Protein AF-A0A8J2I6P5-F1 (afdb_monomer)

Mean predicted aligned error: 14.58 Å

Structure (mmCIF, N/CA/C/O backbone):
data_AF-A0A8J2I6P5-F1
#
_entry.id   AF-A0A8J2I6P5-F1
#
loop_
_atom_site.group_PDB
_atom_site.id
_atom_site.type_symbol
_atom_site.label_at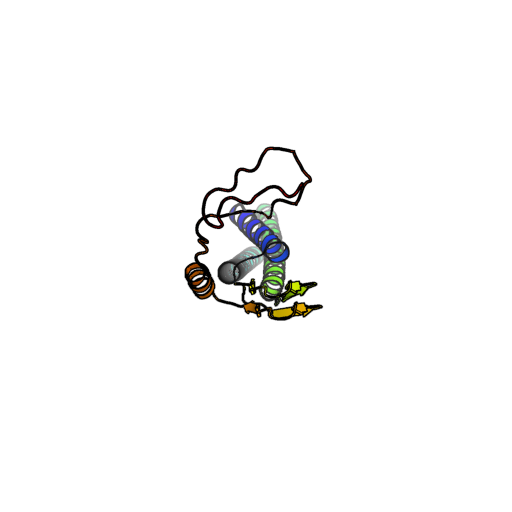om_id
_atom_site.label_alt_id
_atom_site.label_comp_id
_atom_site.label_asym_id
_atom_site.label_entity_id
_atom_site.label_seq_id
_atom_site.pdbx_PDB_ins_code
_atom_site.Cartn_x
_atom_site.Cartn_y
_atom_site.Cartn_z
_atom_site.occupancy
_atom_site.B_iso_or_equiv
_atom_site.auth_seq_id
_atom_site.auth_comp_id
_atom_site.auth_asym_id
_atom_site.auth_atom_id
_atom_site.pdbx_PDB_model_num
ATOM 1 N N . MET A 1 1 ? -9.966 12.530 24.639 1.00 44.19 1 MET A N 1
ATOM 2 C CA . MET A 1 1 ? -10.545 13.025 23.366 1.00 44.19 1 MET A CA 1
ATOM 3 C C . MET A 1 1 ? -9.483 13.433 22.325 1.00 44.19 1 MET A C 1
ATOM 5 O O . MET A 1 1 ? -9.587 12.987 21.194 1.00 44.19 1 MET A O 1
ATOM 9 N N . ILE A 1 2 ? -8.426 14.186 22.676 1.00 41.22 2 ILE A N 1
ATOM 10 C CA . ILE A 1 2 ? -7.420 14.727 21.718 1.00 41.22 2 ILE A CA 1
ATOM 11 C C . ILE A 1 2 ? -6.497 13.669 21.064 1.00 41.22 2 ILE A C 1
ATOM 13 O O . ILE A 1 2 ? -6.079 13.849 19.923 1.00 41.22 2 ILE A O 1
ATOM 17 N N . ALA A 1 3 ? -6.198 12.552 21.736 1.00 47.03 3 ALA A N 1
ATOM 18 C CA . ALA A 1 3 ? -5.318 11.511 21.184 1.00 47.03 3 ALA A CA 1
ATOM 19 C C . ALA A 1 3 ? -5.958 10.706 20.030 1.00 47.03 3 ALA A C 1
ATOM 21 O O . ALA A 1 3 ? -5.259 10.284 19.115 1.00 47.03 3 ALA A O 1
ATOM 22 N N . ARG A 1 4 ? -7.291 10.552 20.026 1.00 49.97 4 ARG A N 1
ATOM 23 C CA . ARG A 1 4 ? -8.016 9.720 19.045 1.00 49.97 4 ARG A CA 1
ATOM 24 C C . ARG A 1 4 ? -8.144 10.381 17.678 1.00 49.97 4 ARG A C 1
ATOM 26 O O . ARG A 1 4 ? -7.899 9.740 16.669 1.00 49.97 4 ARG A O 1
ATOM 33 N N . TYR A 1 5 ? -8.422 11.685 17.652 1.00 54.97 5 TYR A N 1
ATOM 34 C CA . TYR A 1 5 ? -8.518 12.451 16.406 1.00 54.97 5 TYR A CA 1
ATOM 35 C C . TYR A 1 5 ? -7.192 12.445 15.627 1.00 54.97 5 TYR A C 1
ATOM 37 O O . TYR A 1 5 ? -7.187 12.297 14.409 1.00 54.97 5 TYR A O 1
ATOM 45 N N . LYS A 1 6 ? -6.053 12.514 16.332 1.00 55.38 6 LYS A N 1
ATOM 46 C CA . LYS A 1 6 ? -4.722 12.444 15.710 1.00 55.38 6 LYS A CA 1
ATOM 47 C C . LYS A 1 6 ? -4.440 11.083 15.065 1.00 55.38 6 LYS A C 1
ATOM 49 O O . LYS A 1 6 ? -3.910 11.057 13.959 1.00 55.38 6 LYS A O 1
ATOM 54 N N . ALA A 1 7 ? -4.818 9.982 15.718 1.00 62.75 7 ALA A N 1
ATOM 55 C CA . ALA A 1 7 ? -4.626 8.634 15.180 1.00 62.75 7 ALA A CA 1
ATOM 56 C C . ALA A 1 7 ? -5.509 8.381 13.946 1.00 62.75 7 ALA A C 1
ATOM 58 O O . ALA A 1 7 ? -5.007 7.944 12.913 1.00 62.75 7 ALA A O 1
ATOM 59 N N . THR A 1 8 ? -6.796 8.743 14.002 1.00 66.38 8 THR A N 1
ATOM 60 C CA . THR A 1 8 ? -7.719 8.589 12.864 1.00 66.38 8 THR A CA 1
ATOM 61 C C . THR A 1 8 ? -7.295 9.431 11.658 1.00 66.38 8 THR A C 1
ATOM 63 O O . THR A 1 8 ? -7.318 8.934 10.534 1.00 66.38 8 THR A O 1
ATOM 66 N N . ILE A 1 9 ? -6.852 10.678 11.871 1.00 66.75 9 ILE A N 1
ATOM 67 C CA . ILE A 1 9 ? -6.317 11.519 10.788 1.00 66.75 9 ILE A CA 1
ATOM 68 C C . ILE A 1 9 ? -5.043 10.909 10.199 1.00 66.75 9 ILE A C 1
ATOM 70 O O . ILE A 1 9 ? -4.902 10.866 8.980 1.00 66.75 9 ILE A O 1
ATOM 74 N N . GLY A 1 10 ? -4.125 10.428 11.043 1.00 65.62 10 GLY A N 1
ATOM 75 C CA . GLY A 1 10 ? -2.881 9.807 10.588 1.00 65.62 10 GLY A CA 1
ATOM 76 C C . GLY A 1 10 ? -3.130 8.582 9.707 1.00 65.62 10 GLY A C 1
ATOM 77 O O . GLY A 1 10 ? -2.493 8.436 8.665 1.00 65.62 10 GLY A O 1
ATOM 78 N N . ILE A 1 11 ? -4.110 7.752 10.075 1.00 68.44 11 ILE A N 1
ATOM 79 C CA . ILE A 1 11 ? -4.508 6.586 9.279 1.00 68.44 11 ILE A CA 1
ATOM 80 C C . ILE A 1 11 ? -5.151 7.018 7.961 1.00 68.44 11 ILE A C 1
ATOM 82 O O . ILE A 1 11 ? -4.770 6.500 6.918 1.00 68.44 11 ILE A O 1
ATOM 86 N N . ALA A 1 12 ? -6.066 7.991 7.978 1.00 70.81 12 ALA A N 1
ATOM 87 C CA . ALA A 1 12 ? -6.716 8.474 6.759 1.00 70.81 12 ALA A CA 1
ATOM 88 C C . ALA A 1 12 ? -5.710 9.082 5.765 1.00 70.81 12 ALA A C 1
ATOM 90 O O . ALA A 1 12 ? -5.767 8.797 4.571 1.00 70.81 12 ALA A O 1
ATOM 91 N N . ILE A 1 13 ? -4.754 9.881 6.252 1.00 70.12 13 ILE A N 1
ATOM 92 C CA . ILE A 1 13 ? -3.694 10.459 5.414 1.00 70.12 13 ILE A CA 1
ATOM 93 C C . ILE A 1 13 ? -2.771 9.358 4.880 1.00 70.12 13 ILE A C 1
ATOM 95 O O . ILE A 1 13 ? -2.432 9.363 3.696 1.00 70.12 13 ILE A O 1
ATOM 99 N N . GLY A 1 14 ? -2.373 8.406 5.728 1.00 67.88 14 GLY A N 1
ATOM 100 C CA . GLY A 1 14 ? -1.523 7.293 5.311 1.00 67.88 14 GLY A CA 1
ATOM 101 C C . GLY A 1 14 ? -2.194 6.382 4.280 1.00 67.88 14 GLY A C 1
ATOM 102 O O . GLY A 1 14 ? -1.550 6.007 3.305 1.00 67.88 14 GLY A O 1
ATOM 103 N N . ASP A 1 15 ? -3.493 6.113 4.426 1.00 67.00 15 ASP A N 1
ATOM 104 C CA . ASP A 1 15 ? -4.286 5.350 3.456 1.00 67.00 15 ASP A CA 1
ATOM 105 C C . ASP A 1 15 ? -4.369 6.059 2.097 1.00 67.00 15 ASP A C 1
ATOM 107 O O . ASP A 1 15 ? -4.131 5.449 1.053 1.00 67.00 15 ASP A O 1
ATOM 111 N N . ILE A 1 16 ? -4.625 7.373 2.098 1.00 68.44 16 ILE A N 1
ATOM 112 C CA . ILE A 1 16 ? -4.630 8.180 0.871 1.00 68.44 16 ILE A CA 1
ATOM 113 C C . ILE A 1 16 ? -3.263 8.105 0.189 1.00 68.44 16 ILE A C 1
ATOM 115 O O . ILE A 1 16 ? -3.200 7.797 -0.999 1.00 68.44 16 ILE A O 1
ATOM 119 N N . ASN A 1 17 ? -2.175 8.312 0.934 1.00 65.38 17 ASN A N 1
ATOM 120 C CA . ASN A 1 17 ? -0.822 8.264 0.379 1.00 65.38 17 ASN A CA 1
ATOM 121 C C . ASN A 1 17 ? -0.479 6.877 -0.181 1.00 65.38 17 ASN A C 1
ATOM 123 O O . ASN A 1 17 ? 0.135 6.779 -1.243 1.00 65.38 17 ASN A O 1
ATOM 127 N N . LEU A 1 18 ? -0.917 5.796 0.471 1.00 69.06 18 LEU A N 1
ATOM 128 C CA . LEU A 1 18 ? -0.759 4.443 -0.062 1.00 69.06 18 LEU A CA 1
ATOM 129 C C . LEU A 1 18 ? -1.551 4.204 -1.352 1.00 69.06 18 LEU A C 1
ATOM 131 O O . LEU A 1 18 ? -1.181 3.340 -2.144 1.00 69.06 18 LEU A O 1
ATOM 135 N N . ARG A 1 19 ? -2.644 4.925 -1.572 1.00 64.69 19 ARG A N 1
ATOM 136 C CA . ARG A 1 19 ? -3.474 4.754 -2.767 1.00 64.69 19 ARG A CA 1
ATOM 137 C C . ARG A 1 19 ? -3.023 5.620 -3.936 1.00 64.69 19 ARG A C 1
ATOM 139 O O . ARG A 1 19 ? -3.229 5.217 -5.077 1.00 64.69 19 ARG A O 1
ATOM 146 N N . THR A 1 20 ? -2.462 6.797 -3.670 1.00 62.22 20 THR A N 1
ATOM 147 C CA . THR A 1 20 ? -2.233 7.822 -4.701 1.00 62.22 20 THR A CA 1
ATOM 148 C C . THR A 1 20 ? -0.766 8.085 -5.016 1.00 62.22 20 THR A C 1
ATOM 150 O O . THR A 1 20 ? -0.484 8.629 -6.081 1.00 62.22 20 THR A O 1
ATOM 153 N N . ALA A 1 21 ? 0.170 7.698 -4.144 1.00 63.22 21 ALA A N 1
ATOM 154 C CA . ALA A 1 21 ? 1.592 7.963 -4.333 1.00 63.22 21 ALA A CA 1
ATOM 155 C C . ALA A 1 21 ? 2.404 6.686 -4.595 1.00 63.22 21 ALA A C 1
ATOM 157 O O . ALA A 1 21 ? 2.097 5.592 -4.108 1.00 63.22 21 ALA A O 1
ATOM 158 N N . ALA A 1 22 ? 3.511 6.845 -5.323 1.00 63.62 22 ALA A N 1
ATOM 159 C CA . ALA A 1 22 ? 4.596 5.875 -5.293 1.00 63.62 22 ALA A CA 1
ATOM 160 C C . ALA A 1 22 ? 5.221 5.920 -3.887 1.00 63.62 22 ALA A C 1
ATOM 162 O O . ALA A 1 22 ? 5.781 6.936 -3.482 1.00 63.62 22 ALA A O 1
ATOM 163 N N . VAL A 1 23 ? 5.068 4.839 -3.122 1.00 71.25 23 VAL A N 1
ATOM 164 C CA . VAL A 1 23 ? 5.517 4.743 -1.723 1.00 71.25 23 VAL A CA 1
ATOM 165 C C . VAL A 1 23 ? 6.529 3.611 -1.636 1.00 71.25 23 VAL A C 1
ATOM 167 O O . VAL A 1 23 ? 6.292 2.547 -2.205 1.00 71.25 23 VAL A O 1
ATOM 170 N N . SER A 1 24 ? 7.642 3.835 -0.935 1.00 70.25 24 SER A N 1
ATOM 171 C CA . SER A 1 24 ? 8.672 2.815 -0.739 1.00 70.25 24 SER A CA 1
ATOM 172 C C . SER A 1 24 ? 8.139 1.614 0.042 1.00 70.25 24 SER A C 1
ATOM 174 O O . SER A 1 24 ? 7.268 1.744 0.905 1.00 70.25 24 SER A O 1
ATOM 176 N N . ALA A 1 25 ? 8.720 0.437 -0.193 1.00 72.56 25 ALA A N 1
ATOM 177 C CA . ALA A 1 25 ? 8.390 -0.755 0.586 1.00 72.56 25 ALA A CA 1
ATOM 178 C C . ALA A 1 25 ? 8.616 -0.538 2.097 1.00 72.56 25 ALA A C 1
ATOM 180 O O . ALA A 1 25 ? 7.823 -1.007 2.911 1.00 72.56 25 ALA A O 1
ATOM 181 N N . SER A 1 26 ? 9.652 0.219 2.482 1.00 73.81 26 SER A N 1
ATOM 182 C CA . SER A 1 26 ? 9.920 0.572 3.882 1.00 73.81 26 SER A CA 1
ATOM 183 C C . SER A 1 26 ? 8.803 1.417 4.498 1.00 73.81 26 SER A C 1
ATOM 185 O O . SER A 1 26 ? 8.336 1.095 5.587 1.00 73.81 26 SER A O 1
ATOM 187 N N . ALA A 1 27 ? 8.309 2.430 3.784 1.00 76.88 27 ALA A N 1
ATOM 188 C CA . ALA A 1 27 ? 7.219 3.274 4.260 1.00 76.88 27 ALA A CA 1
ATOM 189 C C . ALA A 1 27 ? 5.897 2.494 4.386 1.00 76.88 27 ALA A C 1
ATOM 191 O O . ALA A 1 27 ? 5.150 2.702 5.342 1.00 76.88 27 ALA A O 1
ATOM 192 N N . VAL A 1 28 ? 5.630 1.532 3.490 1.00 78.50 28 VAL A N 1
ATOM 193 C CA . VAL A 1 28 ? 4.488 0.606 3.633 1.00 78.50 28 VAL A CA 1
ATOM 194 C C . VAL A 1 28 ? 4.624 -0.238 4.907 1.00 78.50 28 VAL A C 1
ATOM 196 O O . VAL A 1 28 ? 3.653 -0.406 5.643 1.00 78.50 28 VAL A O 1
ATOM 199 N N . GLN A 1 29 ? 5.819 -0.758 5.202 1.00 81.31 29 GLN A N 1
ATOM 200 C CA . GLN A 1 29 ? 6.062 -1.558 6.410 1.00 81.31 29 GLN A CA 1
ATOM 201 C C . GLN A 1 29 ? 5.936 -0.733 7.697 1.00 81.31 29 GLN A C 1
ATOM 203 O O . GLN A 1 29 ? 5.332 -1.191 8.669 1.00 81.31 29 GLN A O 1
ATOM 208 N N . GLU A 1 30 ? 6.451 0.496 7.709 1.00 83.56 30 GLU A N 1
ATOM 209 C CA . GLU A 1 30 ? 6.278 1.420 8.835 1.00 83.56 30 GLU A CA 1
ATOM 210 C C . GLU A 1 30 ? 4.805 1.759 9.063 1.00 83.56 30 GLU A C 1
ATOM 212 O O . GLU A 1 30 ? 4.331 1.720 10.202 1.00 83.56 30 GLU A O 1
ATOM 217 N N . PHE A 1 31 ? 4.055 2.000 7.986 1.00 83.62 31 PHE A N 1
ATOM 218 C CA . PHE A 1 31 ? 2.618 2.219 8.067 1.00 83.62 31 PHE A CA 1
ATOM 219 C C . PHE A 1 31 ? 1.885 0.999 8.637 1.00 83.62 31 PHE A C 1
ATOM 221 O O . PHE A 1 31 ? 1.098 1.140 9.572 1.00 83.62 31 PHE A O 1
ATOM 228 N N . LYS A 1 32 ? 2.202 -0.216 8.168 1.00 85.88 32 LYS A N 1
ATOM 229 C CA . LYS A 1 32 ? 1.651 -1.468 8.721 1.00 85.88 32 LYS A CA 1
ATOM 230 C C . LYS A 1 32 ? 1.951 -1.630 10.211 1.00 85.88 32 LYS A C 1
ATOM 232 O O . LYS A 1 32 ? 1.077 -2.034 10.978 1.00 85.88 32 LYS A O 1
ATOM 237 N N . LYS A 1 33 ? 3.168 -1.294 10.645 1.00 87.88 33 LYS A N 1
ATOM 238 C CA . LYS A 1 33 ? 3.547 -1.323 12.065 1.00 87.88 33 LYS A CA 1
ATOM 239 C C . LYS A 1 33 ? 2.723 -0.325 12.881 1.00 87.88 33 LYS A C 1
ATOM 241 O O . LYS A 1 33 ? 2.216 -0.679 13.943 1.00 87.88 33 LYS A O 1
ATOM 246 N N . MET A 1 34 ? 2.560 0.896 12.378 1.00 86.56 34 MET A N 1
ATOM 247 C CA . MET A 1 34 ? 1.740 1.926 13.017 1.00 86.56 34 MET A CA 1
ATOM 248 C C . MET A 1 34 ? 0.266 1.507 13.119 1.00 86.56 34 MET A C 1
ATOM 250 O O . MET A 1 34 ? -0.335 1.676 14.183 1.00 86.56 34 MET A O 1
ATOM 254 N N . LEU A 1 35 ? -0.296 0.908 12.063 1.00 87.25 35 LEU A N 1
ATOM 255 C CA . LEU A 1 35 ? -1.647 0.344 12.086 1.00 87.25 35 LEU A CA 1
ATOM 256 C C . LEU A 1 35 ? -1.787 -0.734 13.161 1.00 87.25 35 LEU A C 1
ATOM 258 O O . LEU A 1 35 ? -2.741 -0.703 13.930 1.00 87.25 35 LEU A O 1
ATOM 262 N N . LYS A 1 36 ? -0.817 -1.652 13.265 1.00 89.31 36 LYS A N 1
ATOM 263 C CA . LYS A 1 36 ? -0.853 -2.748 14.247 1.00 89.31 36 LYS A CA 1
ATOM 264 C C . LYS A 1 36 ? -0.801 -2.247 15.687 1.00 89.31 36 LYS A C 1
ATOM 266 O O . LYS A 1 36 ? -1.538 -2.747 16.535 1.00 89.31 36 LYS A O 1
ATOM 271 N N . ASN A 1 37 ? 0.044 -1.255 15.952 1.00 88.31 37 ASN A N 1
ATOM 272 C CA . ASN A 1 37 ? 0.108 -0.627 17.268 1.00 88.31 37 ASN A CA 1
ATOM 273 C C . ASN A 1 37 ? -1.225 0.053 17.600 1.00 88.31 37 ASN A C 1
ATOM 275 O O . ASN A 1 37 ? -1.783 -0.184 18.662 1.00 88.31 37 ASN A O 1
ATOM 279 N N . THR A 1 38 ? -1.784 0.809 16.651 1.00 86.06 38 THR A N 1
ATOM 280 C CA . THR A 1 38 ? -3.062 1.507 16.851 1.00 86.06 38 THR A CA 1
ATOM 281 C C . THR A 1 38 ? -4.227 0.534 17.055 1.00 86.06 38 THR A C 1
ATOM 283 O O . THR A 1 38 ? -5.090 0.780 17.890 1.00 86.06 38 THR A O 1
ATOM 286 N N . ASP A 1 39 ? -4.259 -0.582 16.323 1.00 88.50 39 ASP A N 1
ATOM 287 C CA . ASP A 1 39 ? -5.253 -1.649 16.500 1.00 88.50 39 ASP A CA 1
ATOM 288 C C . ASP A 1 39 ? -5.184 -2.267 17.905 1.00 88.50 39 ASP A C 1
ATOM 290 O O . ASP A 1 39 ? -6.220 -2.449 18.546 1.00 88.50 39 ASP A O 1
ATOM 294 N N . THR A 1 40 ? -3.970 -2.522 18.406 1.00 90.94 40 THR A N 1
ATOM 295 C CA . THR A 1 40 ? -3.747 -3.044 19.765 1.00 90.94 40 THR A CA 1
ATOM 296 C C . THR A 1 40 ? -4.208 -2.030 20.814 1.00 90.94 40 THR A C 1
ATOM 298 O O . THR A 1 40 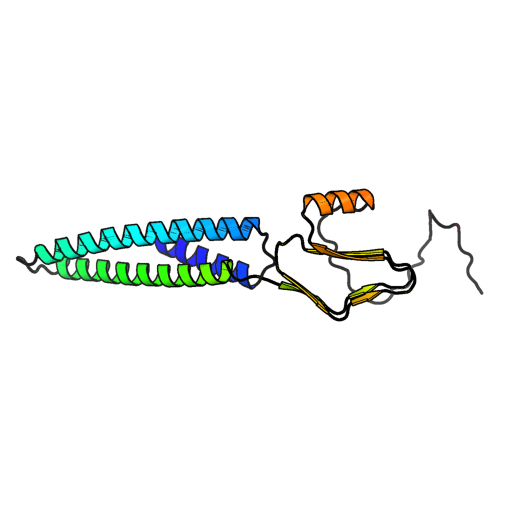? -5.054 -2.355 21.643 1.00 90.94 40 THR A O 1
ATOM 301 N N . ASP A 1 41 ? -3.758 -0.776 20.706 1.00 88.38 41 ASP A N 1
ATOM 302 C CA . ASP A 1 41 ? -4.128 0.301 21.632 1.00 88.38 41 ASP A CA 1
ATOM 303 C C . ASP A 1 41 ? -5.653 0.511 21.688 1.00 88.38 41 ASP A C 1
ATOM 305 O O . ASP A 1 41 ? -6.223 0.759 22.752 1.00 88.38 41 ASP A O 1
ATOM 309 N N . LEU A 1 42 ? -6.342 0.405 20.546 1.00 88.69 42 LEU A N 1
ATOM 310 C CA . LEU A 1 42 ? -7.799 0.533 20.475 1.00 88.69 42 LEU A CA 1
ATOM 311 C C . LEU A 1 42 ? -8.528 -0.646 21.130 1.00 88.69 42 LEU A C 1
ATOM 313 O O . LEU A 1 42 ? -9.564 -0.427 21.761 1.00 88.69 42 LEU A O 1
ATOM 317 N N . LYS A 1 43 ? -8.015 -1.874 20.992 1.00 90.50 43 LYS A N 1
ATOM 318 C CA . LYS A 1 43 ? -8.592 -3.071 21.627 1.00 90.50 43 LYS A CA 1
ATOM 319 C C . LYS A 1 43 ? -8.448 -3.025 23.145 1.00 90.50 43 LYS A C 1
ATOM 321 O O . LYS A 1 43 ? -9.452 -3.186 23.837 1.00 90.50 43 LYS A O 1
ATOM 326 N N . ASP A 1 44 ? -7.259 -2.694 23.640 1.00 91.31 44 ASP A N 1
ATOM 327 C CA . ASP A 1 44 ? -7.003 -2.526 25.076 1.00 91.31 44 ASP A CA 1
ATOM 328 C C . ASP A 1 44 ? -7.886 -1.410 25.657 1.00 91.31 44 ASP A C 1
ATOM 330 O O . ASP A 1 44 ? -8.474 -1.526 26.738 1.00 91.31 44 ASP A O 1
ATOM 334 N N . HIS A 1 45 ? -8.048 -0.321 24.898 1.00 88.94 45 HIS A N 1
ATOM 335 C CA . HIS A 1 45 ? -8.916 0.783 25.289 1.00 88.94 45 HIS A CA 1
ATOM 336 C C . HIS A 1 45 ? -10.398 0.376 25.348 1.00 88.94 45 HIS A C 1
ATOM 338 O O . HIS A 1 45 ? -11.112 0.780 26.269 1.00 88.94 45 HIS A O 1
ATOM 344 N N . LEU A 1 46 ? -10.873 -0.440 24.402 1.00 90.19 46 LEU A N 1
ATOM 345 C CA . LEU A 1 46 ? -12.236 -0.980 24.412 1.00 90.19 46 LEU A CA 1
ATOM 346 C C . LEU A 1 46 ? -12.489 -1.910 25.602 1.00 90.19 46 LEU A C 1
ATOM 348 O O . LEU A 1 46 ? -13.552 -1.812 26.216 1.00 90.19 46 LEU A O 1
ATOM 352 N N . GLU A 1 47 ? -11.531 -2.766 25.958 1.00 91.50 47 GLU A N 1
ATOM 353 C CA . GLU A 1 47 ? -11.637 -3.640 27.132 1.00 91.50 47 GLU A CA 1
ATOM 354 C C . GLU A 1 47 ? -11.751 -2.816 28.425 1.00 91.50 47 GLU A C 1
ATOM 356 O O . GLU A 1 47 ? -12.645 -3.046 29.246 1.00 91.50 47 GLU A O 1
ATOM 361 N N . ASN A 1 48 ? -10.924 -1.773 28.564 1.00 90.62 48 ASN A N 1
ATOM 362 C CA . ASN A 1 48 ? -10.985 -0.855 29.702 1.00 90.62 48 ASN A CA 1
ATOM 363 C C . ASN A 1 48 ? -12.346 -0.147 29.819 1.00 90.62 48 ASN A C 1
ATOM 365 O O . ASN A 1 48 ? -12.888 -0.006 30.920 1.00 90.62 48 ASN A O 1
ATOM 369 N N . LEU A 1 49 ? -12.903 0.309 28.692 1.00 89.62 49 LEU A N 1
ATOM 370 C CA . LEU A 1 49 ? -14.221 0.943 28.661 1.00 89.62 49 LEU A CA 1
ATOM 371 C C . LEU A 1 49 ? -15.351 -0.036 28.970 1.00 89.62 49 LEU A C 1
ATOM 373 O O . LEU A 1 49 ? -16.276 0.343 29.686 1.00 89.62 49 LEU A O 1
ATOM 377 N N . GLY A 1 50 ? -15.263 -1.274 28.478 1.00 88.38 50 GLY A N 1
ATOM 378 C CA . GLY A 1 50 ? -16.205 -2.339 28.813 1.00 88.38 50 GLY A CA 1
ATOM 379 C C . GLY A 1 50 ? -16.249 -2.581 30.320 1.00 88.38 50 GLY A C 1
ATOM 380 O O . GLY A 1 50 ? -17.315 -2.501 30.923 1.00 88.38 50 GLY A O 1
ATOM 381 N N . GLY A 1 51 ? -15.083 -2.739 30.958 1.00 89.50 51 GLY A N 1
ATOM 382 C CA . GLY A 1 51 ? -14.998 -2.902 32.413 1.00 89.50 51 GLY A CA 1
ATOM 383 C C . GLY A 1 51 ? -15.579 -1.718 33.199 1.00 89.50 51 GLY A C 1
ATOM 384 O O . GLY A 1 51 ? -16.266 -1.913 34.201 1.00 89.50 51 GLY A O 1
ATOM 385 N N . LYS A 1 52 ? -15.363 -0.481 32.729 1.00 88.19 52 LYS A N 1
ATOM 386 C CA . LYS A 1 52 ? -15.964 0.722 33.336 1.00 88.19 52 LYS A CA 1
ATOM 387 C C . LYS A 1 52 ? -17.483 0.763 33.184 1.00 88.19 52 LYS A C 1
ATOM 389 O O . LYS A 1 52 ? -18.164 1.183 34.116 1.00 88.19 52 LYS A O 1
ATOM 394 N N . LEU A 1 53 ? -18.008 0.357 32.030 1.00 86.44 53 LEU A N 1
ATOM 395 C CA . LEU A 1 53 ? -19.447 0.336 31.777 1.00 86.44 53 LEU A CA 1
ATOM 396 C C . LEU A 1 53 ? -20.152 -0.684 32.681 1.00 86.44 53 LEU A C 1
ATOM 398 O O . LEU A 1 53 ? -21.162 -0.347 33.298 1.00 86.44 53 LEU A O 1
ATOM 402 N N . GLU A 1 54 ? -19.576 -1.880 32.827 1.00 86.06 54 GLU A N 1
ATOM 403 C CA . GLU A 1 54 ? -20.085 -2.930 33.720 1.00 86.06 54 GLU A CA 1
ATOM 404 C C . GLU A 1 54 ? -20.068 -2.488 35.189 1.00 86.06 54 GLU A C 1
ATOM 406 O O . GLU A 1 54 ? -21.073 -2.614 35.890 1.00 86.06 54 GLU A O 1
ATOM 411 N N . ALA A 1 55 ? -18.969 -1.878 35.649 1.00 85.56 55 ALA A N 1
ATOM 412 C CA . ALA A 1 55 ? -18.865 -1.361 37.015 1.00 85.56 55 ALA A CA 1
ATOM 413 C C . ALA A 1 55 ? -19.951 -0.315 37.332 1.00 85.56 55 ALA A C 1
ATOM 415 O O . ALA A 1 55 ? -20.546 -0.347 38.410 1.00 85.56 55 ALA A O 1
ATOM 416 N N . LEU A 1 56 ? -20.252 0.576 36.380 1.00 82.88 56 LEU A N 1
ATOM 417 C CA . LEU A 1 56 ? -21.320 1.571 36.522 1.00 82.88 56 LEU A CA 1
ATOM 418 C C . LEU A 1 56 ? -22.721 0.948 36.493 1.00 82.88 56 LEU A C 1
ATOM 420 O O . LEU A 1 56 ? -23.629 1.488 37.125 1.00 82.88 56 LEU A O 1
ATOM 424 N N . SER A 1 57 ? -22.905 -0.174 35.788 1.00 78.00 57 SER A N 1
ATOM 425 C CA . SER A 1 57 ? -24.182 -0.896 35.749 1.00 78.00 57 SER A CA 1
ATOM 426 C C . SER A 1 57 ? -24.466 -1.647 37.052 1.00 78.00 57 SER A C 1
ATOM 428 O O . SER A 1 57 ? -25.609 -1.689 37.489 1.00 78.00 57 SER A O 1
ATOM 430 N N . ILE A 1 58 ? -23.440 -2.182 37.721 1.00 77.25 58 ILE A N 1
ATOM 431 C CA . ILE A 1 58 ? -23.582 -2.849 39.032 1.00 77.25 58 ILE A CA 1
ATOM 432 C C . ILE A 1 58 ? -23.947 -1.840 40.141 1.00 77.25 58 ILE A C 1
ATOM 434 O O . ILE A 1 58 ? -24.590 -2.190 41.130 1.00 77.25 58 ILE A O 1
ATOM 438 N N . GLN A 1 59 ? -23.583 -0.567 39.970 1.00 70.81 59 GLN A N 1
ATOM 439 C CA . GLN A 1 59 ? -23.800 0.510 40.942 1.00 70.81 59 GLN A CA 1
ATOM 440 C C . GLN A 1 59 ? -25.212 1.150 40.869 1.00 70.81 59 GLN A C 1
ATOM 442 O O . GLN A 1 59 ? -25.440 2.218 41.437 1.00 70.81 59 GLN A O 1
ATOM 447 N N . GLU A 1 60 ? -26.168 0.504 40.186 1.00 59.22 60 GLU A N 1
ATOM 448 C CA . GLU A 1 60 ? -27.526 0.992 39.859 1.00 59.22 60 GLU A CA 1
ATOM 449 C C . GLU A 1 60 ? -28.462 1.284 41.051 1.00 59.22 60 GLU A C 1
ATOM 451 O O . GLU A 1 60 ? -29.561 1.803 40.860 1.00 59.22 60 GLU A O 1
ATOM 456 N N . SER A 1 61 ? -28.049 1.031 42.293 1.00 57.06 61 SER A N 1
ATOM 457 C CA . SER A 1 61 ? -28.878 1.243 43.490 1.00 57.06 61 SER A CA 1
ATOM 458 C C . SER A 1 61 ? -29.085 2.716 43.891 1.00 57.06 61 SER A C 1
ATOM 460 O O . SER A 1 61 ? -29.839 2.993 44.822 1.00 57.06 61 SER A O 1
ATOM 462 N N . SER A 1 62 ? -28.492 3.677 43.173 1.00 57.34 62 SER A N 1
ATOM 463 C CA . SER A 1 62 ? -28.820 5.105 43.290 1.00 57.34 62 SER A CA 1
ATOM 464 C C . SER A 1 62 ? -28.722 5.780 41.919 1.00 57.34 62 SER A C 1
ATOM 466 O O . SER A 1 62 ? -27.650 6.202 41.482 1.00 57.34 62 SER A O 1
ATOM 468 N N . ALA A 1 63 ? -29.842 5.825 41.193 1.00 61.47 63 ALA A N 1
ATOM 469 C CA . ALA A 1 63 ? -29.950 6.434 39.869 1.00 61.47 63 ALA A CA 1
ATOM 470 C C . ALA A 1 63 ? -29.750 7.961 39.944 1.00 61.47 63 ALA A C 1
ATOM 472 O O . ALA A 1 63 ? -30.704 8.731 40.027 1.00 61.47 63 ALA A O 1
ATOM 473 N N . ASN A 1 64 ? -28.492 8.402 39.932 1.00 69.06 64 ASN A N 1
ATOM 474 C CA . ASN A 1 64 ? -28.125 9.812 39.856 1.00 69.06 64 ASN A CA 1
ATOM 475 C C . ASN A 1 64 ? -27.888 10.215 38.388 1.00 69.06 64 ASN A C 1
ATOM 477 O O . ASN A 1 64 ? -27.287 9.454 37.624 1.00 69.06 64 ASN A O 1
ATOM 481 N N . ASN A 1 65 ? -28.320 11.416 37.985 1.00 70.81 65 ASN A N 1
ATOM 482 C CA . ASN A 1 65 ? -28.208 11.914 36.599 1.00 70.81 65 ASN A CA 1
ATOM 483 C C . ASN A 1 65 ? -26.768 11.863 36.045 1.00 70.81 65 ASN A C 1
ATOM 485 O O . ASN A 1 65 ? -26.564 11.679 34.843 1.00 70.81 65 ASN A O 1
ATOM 489 N N . GLU A 1 66 ? -25.758 11.969 36.913 1.00 74.56 66 GLU A N 1
ATOM 490 C CA . GLU A 1 66 ? -24.346 11.857 36.529 1.00 74.56 66 GLU A CA 1
ATOM 491 C C . GLU A 1 66 ? -23.947 10.458 36.036 1.00 74.56 66 GLU A C 1
ATOM 493 O O . GLU A 1 66 ? -23.105 10.337 35.141 1.00 74.56 66 GLU A O 1
ATOM 498 N N . ASN A 1 67 ? -24.568 9.399 36.563 1.00 77.38 67 ASN A N 1
ATOM 499 C CA . ASN A 1 67 ? -24.272 8.022 36.165 1.00 77.38 67 ASN A CA 1
ATOM 500 C C . ASN A 1 67 ? -24.820 7.737 34.750 1.00 77.38 67 ASN A C 1
ATOM 502 O O . ASN A 1 67 ? -24.133 7.161 33.904 1.00 77.38 67 ASN A O 1
ATOM 506 N N . ILE A 1 68 ? -26.002 8.280 34.430 1.00 79.38 68 ILE A N 1
ATOM 507 C CA . ILE A 1 68 ? -26.599 8.227 33.082 1.00 79.38 68 ILE A CA 1
ATOM 508 C C . ILE A 1 68 ? -25.718 8.970 32.064 1.00 79.38 68 ILE A C 1
ATOM 510 O O . ILE A 1 68 ? -25.410 8.436 30.995 1.00 79.38 68 ILE A O 1
ATOM 514 N N . ALA A 1 69 ? -25.268 10.185 32.397 1.00 83.31 69 ALA A N 1
ATOM 515 C CA . ALA A 1 69 ? -24.390 10.968 31.527 1.00 83.31 69 ALA A CA 1
ATOM 516 C C . ALA A 1 69 ? -23.029 10.283 31.301 1.00 83.31 69 ALA A C 1
ATOM 518 O O . ALA A 1 69 ? -22.504 10.298 30.185 1.00 83.31 69 ALA A O 1
ATOM 519 N N . SER A 1 70 ? -22.474 9.650 32.337 1.00 83.94 70 SER A N 1
ATOM 520 C CA . SER A 1 70 ? -21.199 8.927 32.262 1.00 83.94 70 SER A CA 1
ATOM 521 C C . SER A 1 70 ? -21.299 7.666 31.402 1.00 83.94 70 SER A C 1
ATOM 523 O O . SER A 1 70 ? -20.459 7.470 30.522 1.00 83.94 70 SER A O 1
ATOM 525 N N . ARG A 1 71 ? -22.363 6.865 31.568 1.00 84.62 71 ARG A N 1
ATOM 526 C CA . ARG A 1 71 ? -22.647 5.705 30.701 1.00 84.62 71 ARG A CA 1
ATOM 527 C C . ARG A 1 71 ? -22.767 6.111 29.238 1.00 84.62 71 ARG A C 1
ATOM 529 O O . ARG A 1 71 ? -22.163 5.474 28.380 1.00 84.62 71 ARG A O 1
ATOM 536 N N . ARG A 1 72 ? -23.492 7.198 28.952 1.00 86.81 72 ARG A N 1
ATOM 537 C CA . ARG A 1 72 ? -23.640 7.709 27.584 1.00 86.81 72 ARG A CA 1
ATOM 538 C C . ARG A 1 72 ? -22.293 8.082 26.960 1.00 86.81 72 ARG A C 1
ATOM 540 O O . ARG A 1 72 ? -22.021 7.666 25.841 1.00 86.81 72 ARG A O 1
ATOM 547 N N . ARG A 1 73 ? -21.431 8.802 27.688 1.00 86.69 73 ARG A N 1
ATOM 548 C CA . ARG A 1 73 ? -20.087 9.166 27.199 1.00 86.69 73 ARG A CA 1
ATOM 549 C C . ARG A 1 73 ? -19.217 7.941 26.926 1.00 86.69 73 ARG A C 1
ATOM 551 O O . ARG A 1 73 ? -18.511 7.915 25.925 1.00 86.69 73 ARG A O 1
ATOM 558 N N . ILE A 1 74 ? -19.264 6.936 27.802 1.00 87.44 74 ILE A N 1
ATOM 559 C CA . ILE A 1 74 ? -18.525 5.680 27.606 1.00 87.44 74 ILE A CA 1
ATOM 560 C C . ILE A 1 74 ? -19.035 4.952 26.360 1.00 87.44 74 ILE A C 1
ATOM 562 O O . ILE A 1 74 ? -18.224 4.481 25.569 1.00 87.44 74 ILE A O 1
ATOM 566 N N . GLN A 1 75 ? -20.351 4.915 26.142 1.00 86.19 75 GLN A N 1
ATOM 567 C CA . GLN A 1 75 ? -20.933 4.297 24.952 1.00 86.19 75 GLN A CA 1
ATOM 568 C C . GLN A 1 75 ? -20.510 5.014 23.662 1.00 86.19 75 GLN A C 1
ATOM 570 O O . GLN A 1 75 ? -20.031 4.366 22.735 1.00 86.19 75 GLN A O 1
ATOM 575 N N . GLU A 1 76 ? -20.599 6.346 23.629 1.00 87.38 76 GLU A N 1
ATOM 576 C CA . GLU A 1 76 ? -20.128 7.160 22.497 1.00 87.38 76 GLU A CA 1
ATOM 577 C C . GLU A 1 76 ? -18.635 6.907 22.211 1.00 87.38 76 GLU A C 1
ATOM 579 O O . GLU A 1 76 ? -18.197 6.856 21.059 1.00 87.38 76 GLU A O 1
ATOM 584 N N . GLU A 1 77 ? -17.842 6.696 23.262 1.00 86.88 77 GLU A N 1
ATOM 585 C CA . GLU A 1 77 ? -16.422 6.389 23.145 1.00 86.88 77 GLU A CA 1
ATOM 586 C C . GLU A 1 77 ? -16.147 4.980 22.601 1.00 86.88 77 GLU A C 1
ATOM 588 O O . GLU A 1 77 ? -15.255 4.816 21.764 1.00 86.88 77 GLU A O 1
ATOM 593 N N . ILE A 1 78 ? -16.925 3.981 23.030 1.00 87.25 78 ILE A N 1
ATOM 594 C CA . ILE A 1 78 ? -16.889 2.613 22.496 1.00 87.25 78 ILE A CA 1
ATOM 595 C C . ILE A 1 78 ? -17.225 2.627 21.003 1.00 87.25 78 ILE A C 1
ATOM 597 O O . ILE A 1 78 ? -16.504 2.029 20.201 1.00 87.25 78 ILE A O 1
ATOM 601 N N . ASP A 1 79 ? -18.291 3.326 20.619 1.00 86.88 79 ASP A N 1
ATOM 602 C CA . ASP A 1 79 ? -18.741 3.389 19.228 1.00 86.88 79 ASP A CA 1
ATOM 603 C C . ASP A 1 79 ? -17.696 4.086 18.345 1.00 86.88 79 ASP A C 1
ATOM 605 O O . ASP A 1 79 ? -17.368 3.609 17.255 1.00 86.88 79 ASP A O 1
ATOM 609 N N . SER A 1 80 ? -17.073 5.153 18.854 1.00 83.62 80 SER A N 1
ATOM 610 C CA . SER A 1 80 ? -15.959 5.826 18.182 1.00 83.62 80 SER A CA 1
ATOM 611 C C . SER A 1 80 ? -14.735 4.916 18.010 1.00 83.62 80 SER A C 1
ATOM 613 O O . SER A 1 80 ? -14.151 4.871 16.923 1.00 83.62 80 SER A O 1
ATOM 615 N N . ALA A 1 81 ? -14.350 4.165 19.047 1.00 84.31 81 ALA A N 1
ATOM 616 C CA . ALA A 1 81 ? -13.213 3.247 18.983 1.00 84.31 81 ALA A CA 1
ATOM 617 C C . ALA A 1 81 ? -13.456 2.093 17.992 1.00 84.31 81 ALA A C 1
ATOM 619 O O . ALA A 1 81 ? -12.565 1.761 17.210 1.00 84.31 81 ALA A O 1
ATOM 620 N N . LYS A 1 82 ? -14.680 1.549 17.938 1.00 86.81 82 LYS A N 1
ATOM 621 C CA . LYS A 1 82 ? -15.091 0.563 16.918 1.00 86.81 82 LYS A CA 1
ATOM 622 C C . LYS A 1 82 ? -15.026 1.131 15.498 1.00 86.81 82 LYS A C 1
ATOM 624 O O . LYS A 1 82 ? -14.559 0.451 14.581 1.00 86.81 82 LYS A O 1
ATOM 629 N N . GLY A 1 83 ? -15.446 2.384 15.314 1.00 83.88 83 GLY A N 1
ATOM 630 C CA . GLY A 1 83 ? -15.298 3.087 14.039 1.00 83.88 83 GLY A CA 1
ATOM 631 C C . GLY A 1 83 ? -13.834 3.177 13.603 1.00 83.88 83 GLY A C 1
ATOM 632 O O . GLY A 1 83 ? -13.509 2.867 12.460 1.00 83.88 83 GLY A O 1
ATOM 633 N N . CYS A 1 84 ? -12.927 3.502 14.528 1.00 82.94 84 CYS A N 1
ATOM 634 C CA . CYS A 1 84 ? -11.491 3.554 14.240 1.00 82.94 84 CYS A CA 1
ATOM 635 C C . CYS A 1 84 ? -10.919 2.182 13.856 1.00 82.94 84 CYS A C 1
ATOM 637 O O . CYS A 1 84 ? -10.154 2.105 12.901 1.00 82.94 84 CYS A O 1
ATOM 639 N N . LEU A 1 85 ? -11.327 1.101 14.531 1.00 85.94 85 LEU A N 1
ATOM 640 C CA . LEU A 1 85 ? -10.922 -0.264 14.163 1.00 85.94 85 LEU A CA 1
ATOM 641 C C . LEU A 1 85 ? -11.367 -0.645 12.747 1.00 85.94 85 LEU A C 1
ATOM 643 O O . LEU A 1 85 ? -10.620 -1.292 12.018 1.00 85.94 85 LEU A O 1
ATOM 647 N N . THR A 1 86 ? -12.555 -0.200 12.333 1.00 86.00 86 THR A N 1
ATOM 648 C CA . THR A 1 86 ? -13.039 -0.409 10.959 1.00 86.00 86 THR A CA 1
ATOM 649 C C . THR A 1 86 ? -12.124 0.282 9.946 1.00 86.00 86 THR A C 1
ATOM 651 O O . THR A 1 86 ? -11.759 -0.313 8.935 1.00 86.00 86 THR A O 1
ATOM 654 N N . VAL A 1 87 ? -11.693 1.512 10.242 1.00 83.62 87 VAL A N 1
ATOM 655 C CA . VAL A 1 87 ? -10.734 2.244 9.400 1.00 83.62 87 VAL A CA 1
ATOM 656 C C . VAL A 1 87 ? -9.364 1.556 9.393 1.00 83.62 87 VAL A C 1
ATOM 658 O O . VAL A 1 87 ? -8.769 1.416 8.327 1.00 83.62 87 VAL A O 1
ATOM 661 N N . CYS A 1 88 ? -8.872 1.076 10.542 1.00 83.94 88 CYS A N 1
ATOM 662 C CA . CYS A 1 88 ? -7.627 0.305 10.607 1.00 83.94 88 CYS A CA 1
ATOM 663 C C . CYS A 1 88 ? -7.687 -0.938 9.711 1.00 83.94 88 CYS A C 1
ATOM 665 O O . CYS A 1 88 ? -6.741 -1.195 8.972 1.00 83.94 88 CYS A O 1
ATOM 667 N N . ALA A 1 89 ? -8.794 -1.685 9.747 1.00 85.69 89 ALA A N 1
ATOM 668 C CA . ALA A 1 89 ? -8.982 -2.878 8.924 1.00 85.69 89 ALA A CA 1
ATOM 669 C C . ALA A 1 89 ? -8.933 -2.556 7.421 1.00 85.69 89 ALA A C 1
ATOM 671 O O . ALA A 1 89 ? -8.206 -3.209 6.677 1.00 85.69 89 ALA A O 1
ATOM 672 N N . GLN A 1 90 ? -9.626 -1.499 6.989 1.00 84.12 90 GLN A N 1
ATOM 673 C CA . GLN A 1 90 ? -9.583 -1.036 5.597 1.00 84.12 90 GLN A CA 1
ATOM 674 C C . GLN A 1 90 ? -8.166 -0.618 5.177 1.00 84.12 90 GLN A C 1
ATOM 676 O O . GLN A 1 90 ? -7.689 -0.996 4.108 1.00 84.12 90 GLN A O 1
ATOM 681 N N . ALA A 1 91 ? -7.463 0.115 6.042 1.00 82.12 91 ALA A N 1
ATOM 682 C CA . ALA A 1 91 ? -6.093 0.540 5.781 1.00 82.12 91 ALA A CA 1
ATOM 683 C C . ALA A 1 91 ? -5.111 -0.647 5.712 1.00 82.12 91 ALA A C 1
ATOM 685 O O . ALA A 1 91 ? -4.163 -0.613 4.927 1.00 82.12 91 ALA A O 1
ATOM 686 N N . PHE A 1 92 ? -5.339 -1.716 6.486 1.00 83.94 92 PHE A N 1
ATOM 687 C CA . PHE A 1 92 ? -4.573 -2.960 6.374 1.00 83.94 92 PHE A CA 1
ATOM 688 C C . PHE A 1 92 ? -4.787 -3.648 5.027 1.00 83.94 92 PHE A C 1
ATOM 690 O O . PHE A 1 92 ? -3.802 -3.994 4.378 1.00 83.94 92 PHE A O 1
ATOM 697 N N . GLU A 1 93 ? -6.038 -3.803 4.581 1.00 83.69 93 GLU A N 1
ATOM 698 C CA . GLU A 1 93 ? -6.343 -4.397 3.271 1.00 83.69 93 GLU A CA 1
ATOM 699 C C . GLU A 1 93 ? -5.675 -3.620 2.133 1.00 83.69 93 GLU A C 1
ATOM 701 O O . GLU A 1 93 ? -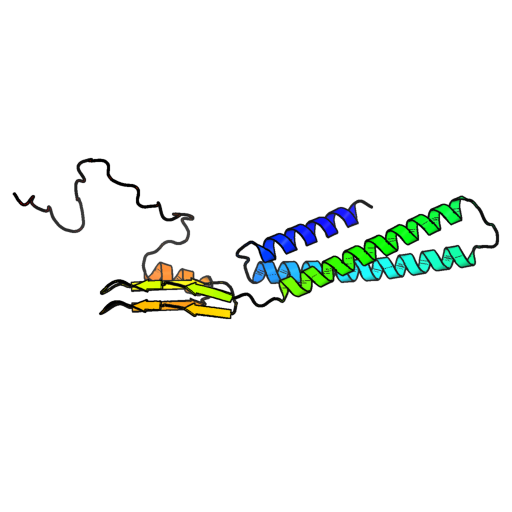5.100 -4.207 1.214 1.00 83.69 93 GLU A O 1
ATOM 706 N N . HIS A 1 94 ? -5.692 -2.290 2.208 1.00 78.69 94 HIS A N 1
ATOM 707 C CA . HIS A 1 94 ? -5.020 -1.449 1.224 1.00 78.69 94 HIS A CA 1
ATOM 708 C C . HIS A 1 94 ? -3.495 -1.563 1.288 1.00 78.69 94 HIS A C 1
ATOM 710 O O . HIS A 1 94 ? -2.849 -1.608 0.241 1.00 78.69 94 HIS A O 1
ATOM 716 N N . ALA A 1 95 ? -2.912 -1.641 2.485 1.00 79.62 95 ALA A N 1
ATOM 717 C CA . ALA A 1 95 ? -1.472 -1.814 2.657 1.00 79.62 95 ALA A CA 1
ATOM 718 C C . ALA A 1 95 ? -0.976 -3.208 2.225 1.00 79.62 95 ALA A C 1
ATOM 720 O O . ALA A 1 95 ? 0.196 -3.354 1.871 1.00 79.62 95 ALA A O 1
ATOM 721 N N . ASP A 1 96 ? -1.835 -4.230 2.267 1.00 79.12 96 ASP A N 1
ATOM 722 C CA . ASP A 1 96 ? -1.552 -5.589 1.777 1.00 79.12 96 ASP A CA 1
ATOM 723 C C . ASP A 1 96 ? -1.857 -5.785 0.292 1.00 79.12 96 ASP A C 1
ATOM 725 O O . ASP A 1 96 ? -1.465 -6.797 -0.295 1.00 79.12 96 ASP A O 1
ATOM 729 N N . LYS A 1 97 ? -2.515 -4.817 -0.347 1.00 78.31 97 LYS A N 1
ATOM 730 C CA . LYS A 1 97 ? -2.813 -4.902 -1.769 1.00 78.31 97 LYS A CA 1
ATOM 731 C C . LYS A 1 97 ? -1.515 -4.901 -2.576 1.00 78.31 97 LYS A C 1
ATOM 733 O O . LYS A 1 97 ? -0.784 -3.913 -2.604 1.00 78.31 97 LYS A O 1
ATOM 738 N N . VAL A 1 98 ? -1.274 -6.006 -3.279 1.00 71.25 98 VAL A N 1
ATOM 739 C CA . VAL A 1 98 ? -0.180 -6.137 -4.247 1.00 71.25 98 VAL A CA 1
ATOM 740 C C . VAL A 1 98 ? -0.338 -5.047 -5.303 1.00 71.25 98 VAL A C 1
ATOM 742 O O . VAL A 1 98 ? -1.370 -4.993 -5.983 1.00 71.25 98 VAL A O 1
ATOM 745 N N . ARG A 1 99 ? 0.656 -4.166 -5.449 1.00 75.81 99 ARG A N 1
ATOM 746 C CA . ARG A 1 99 ? 0.640 -3.179 -6.532 1.00 75.81 99 ARG A CA 1
ATOM 747 C C . ARG A 1 99 ? 1.265 -3.799 -7.772 1.00 75.81 99 ARG A C 1
ATOM 749 O O . ARG A 1 99 ? 1.886 -4.860 -7.732 1.00 75.81 99 ARG A O 1
ATOM 756 N N . THR A 1 100 ? 1.035 -3.173 -8.917 1.00 82.62 100 THR A N 1
ATOM 757 C CA . THR A 1 100 ? 1.613 -3.610 -10.186 1.00 82.62 100 THR A CA 1
ATOM 758 C C . THR A 1 100 ? 2.310 -2.429 -10.839 1.00 82.62 100 THR A C 1
ATOM 760 O O . THR A 1 100 ? 1.669 -1.432 -11.160 1.00 82.62 100 THR A O 1
ATOM 763 N N . ASN A 1 101 ? 3.616 -2.550 -11.044 1.00 84.62 101 ASN A N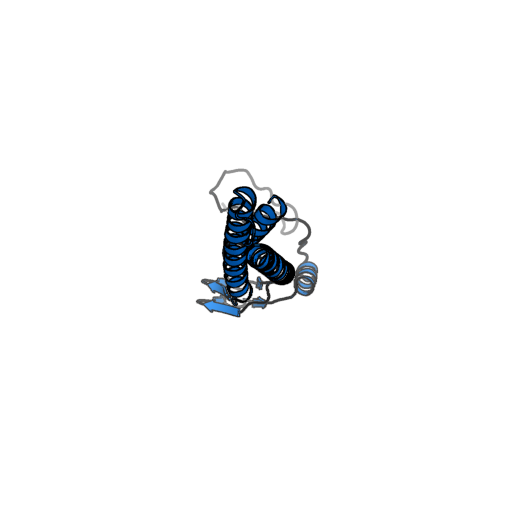 1
ATOM 764 C CA . ASN A 1 101 ? 4.407 -1.657 -11.874 1.00 84.62 101 ASN A CA 1
ATOM 765 C C . ASN A 1 101 ? 4.032 -1.912 -13.335 1.00 84.62 101 ASN A C 1
ATOM 767 O O . ASN A 1 101 ? 4.316 -2.983 -13.877 1.00 84.62 101 ASN A O 1
ATOM 771 N N . VAL A 1 102 ? 3.357 -0.949 -13.958 1.00 87.88 102 VAL A N 1
ATOM 772 C CA . VAL A 1 102 ? 2.933 -1.055 -15.353 1.00 87.88 102 VAL A CA 1
ATOM 773 C C . VAL A 1 102 ? 3.951 -0.354 -16.246 1.00 87.88 102 VAL A C 1
ATOM 775 O O . VAL A 1 102 ? 4.156 0.850 -16.129 1.00 87.88 102 VAL A O 1
ATOM 778 N N . PHE A 1 103 ? 4.566 -1.112 -17.149 1.00 89.69 103 PHE A N 1
ATOM 779 C CA . PHE A 1 103 ? 5.395 -0.595 -18.233 1.00 89.69 103 PHE A CA 1
ATOM 780 C C . PHE A 1 103 ? 4.613 -0.749 -19.533 1.00 89.69 103 PHE A C 1
ATOM 782 O O . PHE A 1 103 ? 4.476 -1.855 -20.054 1.00 89.69 103 PHE A O 1
ATOM 789 N N . GLU A 1 104 ? 4.049 0.337 -20.038 1.00 92.88 104 GLU A N 1
ATOM 790 C CA . GLU A 1 104 ? 3.197 0.314 -21.221 1.00 92.88 104 GLU A CA 1
ATOM 791 C C . GLU A 1 104 ? 3.750 1.262 -22.283 1.00 92.88 104 GLU A C 1
ATOM 793 O O . GLU A 1 104 ? 4.243 2.334 -21.945 1.00 92.88 104 GLU A O 1
ATOM 798 N N . ASP A 1 105 ? 3.713 0.834 -23.548 1.00 93.88 105 ASP A N 1
ATOM 799 C CA . ASP A 1 105 ? 4.189 1.616 -24.699 1.00 93.88 105 ASP A CA 1
ATOM 800 C C . ASP A 1 105 ? 5.667 2.035 -24.590 1.00 93.88 105 ASP A C 1
ATOM 802 O O . ASP A 1 105 ? 6.051 3.171 -24.865 1.00 93.88 105 ASP A O 1
ATOM 806 N N . VAL A 1 106 ? 6.526 1.092 -24.185 1.00 92.56 106 VAL A N 1
ATOM 807 C CA . VAL A 1 106 ? 7.968 1.336 -24.047 1.00 92.56 106 VAL A CA 1
ATOM 808 C C . VAL A 1 106 ? 8.697 0.952 -25.335 1.00 92.56 106 VAL A C 1
ATOM 810 O O . VAL A 1 106 ? 8.813 -0.230 -25.662 1.00 92.56 106 VAL A O 1
ATOM 813 N N . SER A 1 107 ? 9.259 1.938 -26.037 1.00 93.19 107 SER A N 1
ATOM 814 C CA . SER A 1 107 ? 10.036 1.724 -27.263 1.00 93.19 107 SER A CA 1
ATOM 815 C C . SER A 1 107 ? 11.491 2.182 -27.134 1.00 93.19 107 SER A C 1
ATOM 817 O O . SER A 1 107 ? 11.739 3.334 -26.779 1.00 93.19 107 SER A O 1
ATOM 819 N N . ALA A 1 108 ? 12.441 1.319 -27.499 1.00 95.38 108 ALA A N 1
ATOM 820 C CA . ALA A 1 108 ? 13.844 1.690 -27.688 1.00 95.38 108 ALA A CA 1
ATOM 821 C C . ALA A 1 108 ? 14.145 1.918 -29.181 1.00 95.38 108 ALA A C 1
ATOM 823 O O . ALA A 1 108 ? 13.766 1.099 -30.018 1.00 95.38 108 ALA A O 1
ATOM 824 N N . ALA A 1 109 ? 14.829 3.017 -29.514 1.00 94.31 109 ALA A N 1
ATOM 825 C CA . ALA A 1 109 ? 15.261 3.323 -30.882 1.00 94.31 109 ALA A CA 1
ATOM 826 C C . ALA A 1 109 ? 16.407 2.403 -31.347 1.00 94.31 109 ALA A C 1
ATOM 828 O O . ALA A 1 109 ? 16.923 1.602 -30.569 1.00 94.31 109 ALA A O 1
ATOM 829 N N . GLN A 1 110 ? 16.805 2.512 -32.617 1.00 96.25 110 GLN A N 1
ATOM 830 C CA . GLN A 1 110 ? 17.942 1.761 -33.153 1.00 96.25 110 GLN A CA 1
ATOM 831 C C . GLN A 1 110 ? 19.222 2.060 -32.355 1.00 96.25 110 GLN A C 1
ATOM 833 O O . GLN A 1 110 ? 19.471 3.215 -32.009 1.00 96.25 110 GLN A O 1
ATOM 838 N N . ASP A 1 111 ? 19.989 1.013 -32.044 1.00 95.00 111 ASP A N 1
ATOM 839 C CA . ASP A 1 111 ? 21.256 1.070 -31.300 1.00 95.00 111 ASP A CA 1
ATOM 840 C C . ASP A 1 111 ? 21.151 1.754 -29.914 1.00 95.00 111 ASP A C 1
ATOM 842 O O . ASP A 1 111 ? 22.145 2.178 -29.323 1.00 95.00 111 ASP A O 1
ATOM 846 N N . ALA A 1 112 ? 19.936 1.858 -29.358 1.00 92.88 112 ALA A N 1
ATOM 847 C CA . ALA A 1 112 ? 19.693 2.505 -28.073 1.00 92.88 112 ALA A CA 1
ATOM 848 C C . ALA A 1 112 ? 20.023 1.594 -26.880 1.00 92.88 112 ALA A C 1
ATOM 850 O O . ALA A 1 112 ? 19.769 0.388 -26.895 1.00 92.88 112 ALA A O 1
ATOM 851 N N . HIS A 1 113 ? 20.484 2.199 -25.785 1.00 91.56 113 HIS A N 1
ATOM 85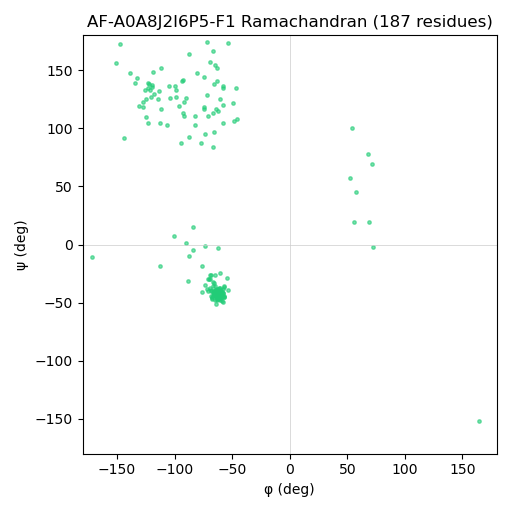2 C CA . HIS A 1 113 ? 20.640 1.536 -24.490 1.00 91.56 113 HIS A CA 1
ATOM 853 C C . HIS A 1 113 ? 19.653 2.128 -23.479 1.00 91.56 113 HIS A C 1
ATOM 855 O O . HIS A 1 113 ? 19.868 3.228 -22.973 1.00 91.56 113 HIS A O 1
ATOM 861 N N . GLN A 1 114 ? 18.574 1.404 -23.174 1.00 91.12 114 GLN A N 1
ATOM 862 C CA . GLN A 1 114 ? 17.507 1.870 -22.282 1.00 91.12 114 GLN A CA 1
ATOM 863 C C . GLN A 1 114 ? 17.359 0.949 -21.065 1.00 91.12 114 GLN A C 1
ATOM 865 O O . GLN A 1 114 ? 17.354 -0.275 -21.189 1.00 91.12 114 GLN A O 1
ATOM 870 N N . VAL A 1 115 ? 17.188 1.544 -19.883 1.00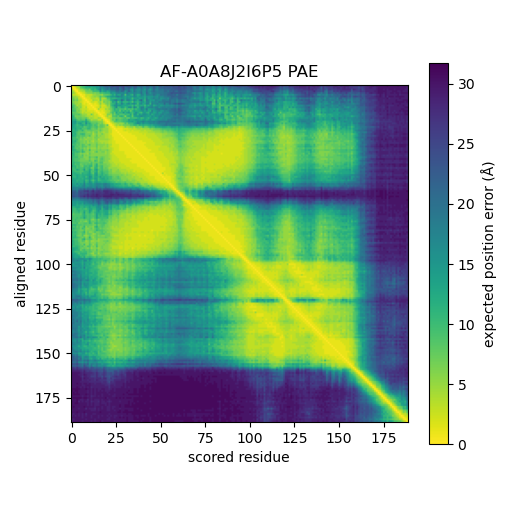 92.19 115 VAL A N 1
ATOM 871 C CA . VAL A 1 115 ? 16.877 0.834 -18.637 1.00 92.19 115 VAL A CA 1
ATOM 872 C C . VAL A 1 115 ? 15.646 1.482 -18.007 1.00 92.19 115 VAL A C 1
ATOM 874 O O . VAL A 1 115 ? 15.655 2.681 -17.744 1.00 92.19 115 VAL A O 1
ATOM 877 N N . VAL A 1 116 ? 14.591 0.700 -17.774 1.00 89.94 116 VAL A N 1
ATOM 878 C CA . VAL A 1 116 ? 13.349 1.141 -17.119 1.00 89.94 116 VAL A CA 1
ATOM 879 C C . VAL A 1 116 ? 13.090 0.235 -15.928 1.00 89.94 116 VAL A C 1
ATOM 881 O O . VAL A 1 116 ? 12.783 -0.943 -16.090 1.00 89.94 116 VAL A O 1
ATOM 884 N N . VAL A 1 117 ? 13.239 0.756 -14.715 1.00 90.00 117 VAL A N 1
ATOM 885 C CA . VAL A 1 117 ? 13.192 -0.078 -13.512 1.00 90.00 117 VAL A CA 1
ATOM 886 C C . VAL A 1 117 ? 12.414 0.567 -12.386 1.00 90.00 117 VAL A C 1
ATOM 888 O O . VAL A 1 117 ? 12.404 1.785 -12.242 1.00 90.00 117 VAL A O 1
ATOM 891 N N . SER A 1 118 ? 11.767 -0.274 -11.584 1.00 86.38 118 SER A N 1
ATOM 892 C CA . SER A 1 118 ? 11.149 0.125 -10.323 1.00 86.38 118 SER A CA 1
ATOM 893 C C . SER A 1 118 ? 12.006 -0.363 -9.164 1.00 86.38 118 SER A C 1
ATOM 895 O O . SER A 1 118 ? 12.462 -1.508 -9.163 1.00 86.38 118 SER A O 1
ATOM 897 N N . THR A 1 119 ? 12.208 0.487 -8.163 1.00 85.44 119 THR A N 1
ATOM 898 C CA . THR A 1 119 ? 12.829 0.071 -6.899 1.00 85.44 119 THR A CA 1
ATOM 899 C C . THR A 1 119 ? 11.809 -0.396 -5.864 1.00 85.44 119 THR A C 1
ATOM 901 O O . THR A 1 119 ? 12.159 -0.809 -4.759 1.00 85.44 119 THR A O 1
ATOM 904 N N . LEU A 1 120 ? 10.527 -0.393 -6.239 1.00 76.94 120 LEU A N 1
ATOM 905 C CA . LEU A 1 120 ? 9.428 -0.880 -5.419 1.00 76.94 120 LEU A CA 1
ATOM 906 C C . LEU A 1 120 ? 9.189 -2.365 -5.693 1.00 76.94 120 LEU A C 1
ATOM 908 O O . LEU A 1 120 ? 8.969 -2.750 -6.844 1.00 76.94 120 LEU A O 1
ATOM 912 N N . SER A 1 121 ? 9.201 -3.183 -4.637 1.00 68.75 121 SER A N 1
ATOM 913 C CA . SER A 1 121 ? 8.848 -4.609 -4.692 1.00 68.75 121 SER A CA 1
ATOM 914 C C . SER A 1 121 ? 7.343 -4.796 -4.857 1.00 68.75 121 SER A C 1
ATOM 916 O O . SER A 1 121 ? 6.606 -4.815 -3.880 1.00 68.75 121 SER A O 1
ATOM 918 N N . ASP A 1 122 ? 6.921 -4.964 -6.102 1.00 78.31 122 ASP A N 1
ATOM 919 C CA . ASP A 1 122 ? 5.535 -5.135 -6.541 1.00 78.31 122 ASP A CA 1
ATOM 920 C C . ASP A 1 122 ? 5.457 -6.046 -7.785 1.00 78.31 122 ASP A C 1
ATOM 922 O O . ASP A 1 122 ? 6.479 -6.419 -8.359 1.00 78.31 122 ASP A O 1
ATOM 926 N N . LEU A 1 123 ? 4.264 -6.433 -8.242 1.00 82.88 123 LEU A N 1
ATOM 927 C CA . LEU A 1 123 ? 4.131 -7.188 -9.497 1.00 82.88 123 LEU A CA 1
ATOM 928 C C . LEU A 1 123 ? 4.571 -6.323 -10.695 1.00 82.88 123 LEU A C 1
ATOM 930 O O . LEU A 1 123 ? 4.481 -5.102 -10.637 1.00 82.88 123 LEU A O 1
ATOM 934 N N . ILE A 1 124 ? 5.012 -6.925 -11.802 1.00 88.00 124 ILE A N 1
ATOM 935 C CA . ILE A 1 124 ? 5.329 -6.199 -13.043 1.00 88.00 124 ILE A CA 1
ATOM 936 C C . ILE A 1 124 ? 4.339 -6.588 -14.142 1.00 88.00 124 ILE A C 1
ATOM 938 O O . ILE A 1 124 ? 4.116 -7.769 -14.398 1.00 88.00 124 ILE A O 1
ATOM 942 N N . SER A 1 125 ? 3.783 -5.589 -14.826 1.00 89.69 125 SER A N 1
ATOM 943 C CA . SER A 1 125 ? 2.968 -5.751 -16.030 1.00 89.69 125 SER A CA 1
ATOM 944 C C . SER A 1 125 ? 3.592 -4.948 -17.164 1.00 89.69 125 SER A C 1
ATOM 946 O O . SER A 1 125 ? 3.447 -3.730 -17.211 1.00 89.69 125 SER A O 1
ATOM 948 N N . ALA A 1 126 ? 4.246 -5.624 -18.104 1.00 91.44 126 ALA A N 1
ATOM 949 C CA . ALA A 1 126 ? 4.815 -4.996 -19.291 1.00 91.44 126 ALA A CA 1
ATOM 950 C C . ALA A 1 126 ? 3.941 -5.281 -20.521 1.00 91.44 126 ALA A C 1
ATOM 952 O O . ALA A 1 126 ? 3.639 -6.440 -20.812 1.00 91.44 126 ALA A O 1
ATOM 953 N N . LYS A 1 127 ? 3.514 -4.242 -21.243 1.00 93.44 127 LYS A N 1
ATOM 954 C CA . LYS A 1 127 ? 2.662 -4.352 -22.436 1.00 93.44 127 LYS A CA 1
ATOM 955 C C . LYS A 1 127 ? 3.201 -3.465 -23.548 1.00 93.44 127 LYS A C 1
ATOM 957 O O . LYS A 1 127 ? 3.582 -2.331 -23.295 1.00 93.44 127 LYS A O 1
ATOM 962 N N . ARG A 1 128 ? 3.175 -3.976 -24.784 1.00 94.19 128 ARG A N 1
ATOM 963 C CA . ARG A 1 128 ? 3.616 -3.239 -25.984 1.00 94.19 128 ARG A CA 1
ATOM 964 C C . ARG A 1 128 ? 5.028 -2.663 -25.804 1.00 94.19 128 ARG A C 1
ATOM 966 O O . ARG A 1 128 ? 5.248 -1.462 -25.884 1.00 94.19 128 ARG A O 1
ATOM 973 N N . VAL A 1 129 ? 5.972 -3.557 -25.513 1.00 94.19 129 VAL A N 1
ATOM 974 C CA . VAL A 1 129 ? 7.398 -3.232 -25.396 1.00 94.19 129 VAL A CA 1
ATOM 975 C C . VAL A 1 129 ? 8.093 -3.602 -26.703 1.00 94.19 129 VAL A C 1
ATOM 977 O O . VAL A 1 129 ? 7.956 -4.734 -27.169 1.00 94.19 129 VAL A O 1
ATOM 980 N N . THR A 1 130 ? 8.821 -2.660 -27.301 1.00 93.56 130 THR A N 1
ATOM 981 C CA . THR A 1 130 ? 9.515 -2.844 -28.587 1.00 93.56 130 THR A CA 1
ATOM 982 C C . THR A 1 130 ? 10.952 -2.345 -28.513 1.00 93.56 130 THR A C 1
ATOM 984 O O . THR A 1 130 ? 11.211 -1.298 -27.920 1.00 93.56 130 THR A O 1
ATOM 987 N N . ALA A 1 131 ? 11.873 -3.029 -29.187 1.00 95.19 131 ALA A N 1
ATOM 988 C CA . ALA A 1 131 ? 13.269 -2.621 -29.285 1.00 95.19 131 ALA A CA 1
ATOM 989 C C . ALA A 1 131 ? 13.702 -2.528 -30.753 1.00 95.19 131 ALA A C 1
ATOM 991 O O . ALA A 1 131 ? 13.411 -3.424 -31.549 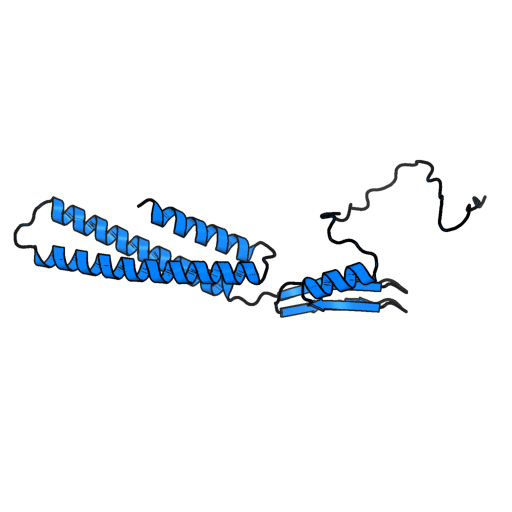1.00 95.19 131 ALA A O 1
ATOM 992 N N . GLY A 1 132 ? 14.374 -1.432 -31.106 1.00 94.00 132 GLY A N 1
ATOM 993 C CA . GLY A 1 132 ? 14.981 -1.231 -32.416 1.00 94.00 132 GLY A CA 1
ATOM 994 C C . GLY A 1 132 ? 16.147 -2.185 -32.668 1.00 94.00 132 GLY A C 1
ATOM 995 O O . GLY A 1 132 ? 16.670 -2.830 -31.758 1.00 94.00 132 GLY A O 1
ATOM 996 N N . VAL A 1 133 ? 16.576 -2.272 -33.927 1.00 94.69 133 VAL A N 1
ATOM 997 C CA . VAL A 1 133 ? 17.739 -3.087 -34.306 1.00 94.69 133 VAL A CA 1
ATOM 998 C C . VAL A 1 133 ? 18.965 -2.620 -33.518 1.00 94.69 133 VAL A C 1
ATOM 1000 O O . VAL A 1 133 ? 19.177 -1.422 -33.364 1.00 94.69 133 VAL A O 1
ATOM 1003 N N . GLY A 1 134 ? 19.727 -3.565 -32.966 1.00 93.81 134 GLY A N 1
ATOM 1004 C CA . GLY A 1 134 ? 20.924 -3.269 -32.169 1.00 93.81 134 GLY A CA 1
ATOM 1005 C C . GLY A 1 134 ? 20.656 -2.688 -30.774 1.00 93.81 134 GLY A C 1
ATOM 1006 O O . GLY A 1 134 ? 21.597 -2.489 -30.008 1.00 93.81 134 GLY A O 1
ATOM 1007 N N . ALA A 1 135 ? 19.397 -2.452 -30.393 1.00 95.19 135 ALA A N 1
ATOM 1008 C CA . ALA A 1 135 ? 19.071 -1.889 -29.091 1.00 95.19 135 ALA A CA 1
ATOM 1009 C C . ALA A 1 135 ? 19.236 -2.908 -27.951 1.00 95.19 135 ALA A C 1
ATOM 1011 O O . ALA A 1 135 ? 18.898 -4.086 -28.076 1.00 95.19 135 ALA A O 1
ATOM 1012 N N . THR A 1 136 ? 19.693 -2.430 -26.793 1.00 91.44 136 THR A N 1
ATOM 1013 C CA . THR A 1 136 ? 19.686 -3.177 -25.528 1.00 91.44 136 THR A CA 1
ATOM 1014 C C . THR A 1 136 ? 18.699 -2.524 -24.571 1.00 91.44 136 THR A C 1
ATOM 1016 O O . THR A 1 136 ? 18.897 -1.382 -24.154 1.00 91.44 136 THR A O 1
ATOM 1019 N N . GLN A 1 137 ? 17.653 -3.256 -24.192 1.00 92.25 137 GLN A N 1
ATOM 1020 C CA . GLN A 1 137 ? 16.593 -2.747 -23.328 1.00 92.25 137 GLN A CA 1
ATOM 1021 C C . GLN A 1 137 ? 16.418 -3.641 -22.100 1.00 92.25 137 GLN A C 1
ATOM 1023 O O . GLN A 1 137 ? 16.205 -4.845 -22.235 1.00 92.25 137 GLN A O 1
ATOM 1028 N N . TRP A 1 138 ? 16.499 -3.057 -20.903 1.00 90.75 138 TRP A N 1
ATOM 1029 C CA . TRP A 1 138 ? 16.252 -3.753 -19.637 1.00 90.75 138 TRP A CA 1
ATOM 1030 C C . TRP A 1 138 ? 15.013 -3.173 -18.962 1.00 90.75 138 TRP A C 1
ATOM 1032 O O . TRP A 1 138 ? 14.954 -1.969 -18.712 1.00 90.75 138 TRP A O 1
ATOM 1042 N N . LEU A 1 139 ? 14.041 -4.029 -18.647 1.00 90.44 139 LEU A N 1
ATOM 1043 C CA . LEU A 1 139 ? 12.876 -3.671 -17.844 1.00 90.44 139 LEU A CA 1
ATOM 1044 C C . LEU A 1 139 ? 12.810 -4.574 -16.623 1.00 90.44 139 LEU A C 1
ATOM 1046 O O . LEU A 1 139 ? 13.026 -5.780 -16.743 1.00 90.44 139 LEU A O 1
ATOM 1050 N N . GLY A 1 140 ? 12.491 -4.020 -15.458 1.00 89.62 140 GLY A N 1
ATOM 1051 C CA . GLY A 1 140 ? 12.376 -4.865 -14.278 1.00 89.62 140 GLY A CA 1
ATOM 1052 C C . GLY A 1 140 ? 12.370 -4.137 -12.949 1.00 89.62 140 GLY A C 1
ATOM 1053 O O . GLY A 1 140 ? 11.961 -2.982 -12.830 1.00 89.62 140 GLY A O 1
ATOM 1054 N N . GLN A 1 141 ? 12.844 -4.859 -11.943 1.00 88.12 141 GLN A N 1
ATOM 1055 C CA . GLN A 1 141 ? 13.061 -4.355 -10.599 1.00 88.12 141 GLN A CA 1
ATOM 1056 C C . GLN A 1 141 ? 14.524 -4.451 -10.220 1.00 88.12 141 GLN A C 1
ATOM 1058 O O . GLN A 1 141 ? 15.230 -5.368 -10.637 1.00 88.12 141 GLN A O 1
ATOM 1063 N N . MET A 1 142 ? 14.962 -3.513 -9.393 1.00 88.75 142 MET A N 1
ATOM 1064 C CA . MET A 1 142 ? 16.261 -3.579 -8.742 1.00 88.75 142 MET A CA 1
ATOM 1065 C C . MET A 1 142 ? 16.209 -2.861 -7.402 1.00 88.75 142 MET A C 1
ATOM 1067 O O . MET A 1 142 ? 15.365 -2.000 -7.186 1.00 88.75 142 MET A O 1
ATOM 1071 N N . THR A 1 143 ? 17.104 -3.211 -6.488 1.00 87.75 143 THR A N 1
ATOM 1072 C CA . THR A 1 143 ? 17.228 -2.475 -5.228 1.00 87.75 143 THR A CA 1
ATOM 1073 C C . THR A 1 143 ? 17.806 -1.083 -5.480 1.00 87.75 143 THR A C 1
ATOM 1075 O O . THR A 1 143 ? 18.530 -0.880 -6.457 1.00 87.75 143 THR A O 1
ATOM 1078 N N . ASP A 1 144 ? 17.557 -0.138 -4.569 1.00 86.81 144 ASP A N 1
ATOM 1079 C CA . ASP A 1 144 ? 18.152 1.205 -4.645 1.00 86.81 144 ASP A CA 1
ATOM 1080 C C . ASP A 1 144 ? 19.687 1.140 -4.756 1.00 86.81 144 ASP A C 1
ATOM 1082 O O . ASP A 1 144 ? 20.290 1.871 -5.537 1.00 86.81 144 ASP A O 1
ATOM 1086 N N . ALA A 1 145 ? 20.322 0.209 -4.034 1.00 88.12 145 ALA A N 1
ATOM 1087 C CA . ALA A 1 145 ? 21.766 -0.010 -4.099 1.00 88.12 145 ALA A CA 1
ATOM 1088 C C . ALA A 1 145 ? 22.224 -0.478 -5.492 1.00 88.12 145 ALA A C 1
ATOM 1090 O O . ALA A 1 145 ? 23.183 0.063 -6.038 1.00 88.12 145 ALA A O 1
ATOM 1091 N N . ALA A 1 146 ? 21.523 -1.444 -6.097 1.00 90.38 146 ALA A N 1
ATOM 1092 C CA . ALA A 1 146 ? 21.842 -1.912 -7.444 1.00 90.38 146 ALA A CA 1
ATOM 1093 C C . ALA A 1 146 ? 21.629 -0.814 -8.501 1.00 90.38 146 ALA A C 1
ATOM 1095 O O . ALA A 1 146 ? 22.424 -0.707 -9.435 1.00 90.38 146 ALA A O 1
ATOM 1096 N N . LEU A 1 147 ? 20.609 0.036 -8.330 1.00 90.75 147 LEU A N 1
ATOM 1097 C CA . LEU A 1 147 ? 20.363 1.184 -9.206 1.00 90.75 147 LEU A CA 1
ATOM 1098 C C . LEU A 1 147 ? 21.469 2.233 -9.104 1.00 90.75 147 LEU A C 1
ATOM 1100 O O . LEU A 1 147 ? 21.930 2.735 -10.128 1.00 90.75 147 LEU A O 1
ATOM 1104 N N . GLN A 1 148 ? 21.926 2.540 -7.891 1.00 90.19 148 GLN A N 1
ATOM 1105 C CA . GLN A 1 148 ? 23.035 3.468 -7.679 1.00 90.19 148 GLN A CA 1
ATOM 1106 C C . GLN A 1 148 ? 24.336 2.953 -8.301 1.00 90.19 148 GLN A C 1
ATOM 1108 O O . GLN A 1 148 ? 25.028 3.716 -8.971 1.00 90.19 148 GLN A O 1
ATOM 1113 N N . GLU A 1 149 ? 24.659 1.668 -8.133 1.00 91.75 149 GLU A N 1
ATOM 1114 C CA . GLU A 1 149 ? 25.842 1.064 -8.761 1.00 91.75 149 GLU A CA 1
ATOM 1115 C C . GLU A 1 149 ? 25.739 1.058 -10.293 1.00 91.75 149 GLU A C 1
ATOM 1117 O O . GLU A 1 149 ? 26.693 1.423 -10.986 1.00 91.75 149 GLU A O 1
ATOM 1122 N N . LEU A 1 150 ? 24.560 0.739 -10.840 1.00 90.50 150 LEU A N 1
ATOM 1123 C CA . LEU A 1 150 ? 24.319 0.800 -12.281 1.00 90.50 150 LEU A CA 1
ATOM 1124 C C . LEU A 1 150 ? 24.482 2.227 -12.821 1.00 90.50 150 LEU A C 1
ATOM 1126 O O . LEU A 1 150 ? 25.135 2.416 -13.847 1.00 90.50 150 LEU A O 1
ATOM 1130 N N . ALA A 1 151 ? 23.923 3.227 -12.141 1.00 89.69 151 ALA A N 1
ATOM 1131 C CA . ALA A 1 151 ? 24.037 4.623 -12.548 1.00 89.69 151 ALA A CA 1
ATOM 1132 C C . ALA A 1 151 ? 25.497 5.094 -12.551 1.00 89.69 151 ALA A C 1
ATOM 1134 O O . ALA A 1 151 ? 25.962 5.611 -13.568 1.00 89.69 151 ALA A O 1
ATOM 1135 N N . LYS A 1 152 ? 26.257 4.796 -11.488 1.00 90.31 152 LYS A N 1
ATOM 1136 C CA . LYS A 1 152 ? 27.701 5.082 -11.418 1.00 90.31 152 LYS A CA 1
ATOM 1137 C C . LYS A 1 152 ? 28.469 4.431 -12.565 1.00 90.31 152 LYS A C 1
ATOM 1139 O O . LYS A 1 152 ? 29.283 5.096 -13.198 1.00 90.31 152 LYS A O 1
ATOM 1144 N N . SER A 1 153 ? 28.180 3.163 -12.876 1.00 89.44 153 SER A N 1
ATOM 1145 C CA . SER A 1 153 ? 28.840 2.447 -13.981 1.00 89.44 153 SER A CA 1
ATOM 1146 C C . SER A 1 153 ? 28.611 3.102 -15.349 1.00 89.44 153 SER A C 1
ATOM 1148 O O . SER A 1 153 ? 29.426 2.941 -16.254 1.00 89.44 153 SER A O 1
ATOM 1150 N N . ARG A 1 154 ? 27.520 3.867 -15.493 1.00 85.88 154 ARG A N 1
ATOM 1151 C CA . ARG A 1 154 ? 27.169 4.620 -16.704 1.00 85.88 154 ARG A CA 1
ATOM 1152 C C . ARG A 1 154 ? 27.519 6.110 -16.618 1.00 85.88 154 ARG A C 1
ATOM 1154 O O . ARG A 1 154 ? 27.141 6.860 -17.511 1.00 85.88 154 ARG A O 1
ATOM 1161 N N . GLY A 1 155 ? 28.215 6.542 -15.565 1.00 87.44 155 GLY A N 1
ATOM 1162 C CA . GLY A 1 155 ? 28.565 7.948 -15.348 1.00 87.44 155 GLY A CA 1
ATOM 1163 C C . GLY A 1 155 ? 27.369 8.853 -15.028 1.00 87.44 155 GLY A C 1
ATOM 1164 O O . GLY A 1 155 ? 27.467 10.065 -15.193 1.00 87.44 155 GLY A O 1
ATOM 1165 N N . VAL A 1 156 ? 26.240 8.284 -14.594 1.00 84.50 156 VAL A N 1
ATOM 1166 C CA . VAL A 1 156 ? 25.040 9.029 -14.189 1.00 84.50 156 VAL A CA 1
ATOM 1167 C C . VAL A 1 156 ? 25.097 9.293 -12.685 1.00 84.50 156 VAL A C 1
ATOM 1169 O O . VAL A 1 156 ? 25.159 8.356 -11.888 1.00 84.50 156 VAL A O 1
ATOM 1172 N N . ASP A 1 157 ? 25.035 10.565 -12.292 1.00 82.94 157 ASP A N 1
ATOM 1173 C CA . ASP A 1 157 ? 24.932 10.969 -10.890 1.00 82.94 157 ASP A CA 1
ATOM 1174 C C . ASP A 1 157 ? 23.462 11.131 -10.473 1.00 82.94 157 ASP A C 1
ATOM 1176 O O . ASP A 1 157 ? 22.769 12.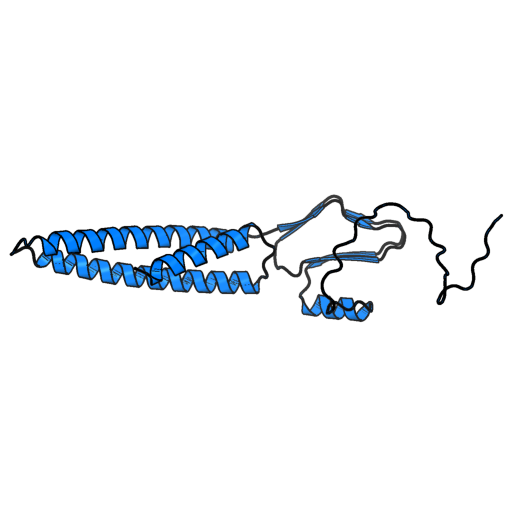053 -10.902 1.00 82.94 157 ASP A O 1
ATOM 1180 N N . LEU A 1 158 ? 22.986 10.224 -9.617 1.00 73.44 158 LEU A N 1
ATOM 1181 C CA . LEU A 1 158 ? 21.621 10.243 -9.080 1.00 73.44 158 LEU A CA 1
ATOM 1182 C C . LEU A 1 158 ? 21.455 11.168 -7.861 1.00 73.44 158 LEU A C 1
ATOM 1184 O O . LEU A 1 158 ? 20.338 11.320 -7.370 1.00 73.44 158 LEU A O 1
ATOM 1188 N N . SER A 1 159 ? 22.535 11.769 -7.345 1.00 68.81 159 SER A N 1
ATOM 1189 C CA . SER A 1 159 ? 22.472 12.672 -6.184 1.00 68.81 159 SER A CA 1
ATOM 1190 C C . SER A 1 159 ? 21.914 14.061 -6.528 1.00 68.81 159 SER A C 1
ATOM 1192 O O . SER A 1 159 ? 21.409 14.764 -5.650 1.00 68.81 159 SER A O 1
ATOM 1194 N N . SER A 1 160 ? 21.921 14.427 -7.813 1.00 56.84 160 SER A N 1
ATOM 1195 C CA . SER A 1 160 ? 21.302 15.646 -8.334 1.00 56.84 160 SER A CA 1
ATOM 1196 C C . SER A 1 160 ? 19.832 15.385 -8.679 1.00 56.84 160 SER A C 1
ATOM 1198 O O . SER A 1 160 ? 19.493 14.920 -9.764 1.00 56.84 160 SER A O 1
ATOM 1200 N N . GLY A 1 161 ? 18.935 15.641 -7.729 1.00 47.75 161 GLY A N 1
ATOM 1201 C CA . GLY A 1 161 ? 17.498 15.442 -7.915 1.00 47.75 161 GLY A CA 1
ATOM 1202 C C . GLY A 1 161 ? 16.874 16.328 -9.006 1.00 47.75 161 GLY A C 1
ATOM 1203 O O . GLY A 1 161 ? 17.128 17.526 -9.075 1.00 47.75 161 GLY A O 1
ATOM 1204 N N . SER A 1 162 ? 15.952 15.729 -9.769 1.00 45.72 162 SER A N 1
ATOM 1205 C CA . SER A 1 162 ? 14.910 16.377 -10.583 1.00 45.72 162 SER A CA 1
ATOM 1206 C C . SER A 1 162 ? 15.356 17.182 -11.816 1.00 45.72 162 SER A C 1
ATOM 1208 O O . SER A 1 162 ? 15.207 18.403 -11.870 1.00 45.72 162 SER A O 1
ATOM 1210 N N . SER A 1 163 ? 15.686 16.489 -12.905 1.00 39.50 163 SER A N 1
ATOM 1211 C CA . SER A 1 163 ? 15.233 16.926 -14.230 1.00 39.50 163 SER A CA 1
ATOM 1212 C C . SER A 1 163 ? 13.937 16.186 -14.570 1.00 39.50 163 SER A C 1
ATOM 1214 O O . SER A 1 163 ? 13.934 15.126 -15.191 1.00 39.50 163 SER A O 1
ATOM 1216 N N . ILE A 1 164 ? 12.795 16.752 -14.156 1.00 37.59 164 ILE A N 1
ATOM 1217 C CA . ILE A 1 164 ? 11.545 16.515 -14.888 1.00 37.59 164 ILE A CA 1
ATOM 1218 C C . ILE A 1 164 ? 11.883 16.781 -16.353 1.00 37.59 164 ILE A C 1
ATOM 1220 O O . ILE A 1 164 ? 12.391 17.859 -16.674 1.00 37.59 164 ILE A O 1
ATOM 1224 N N . ALA A 1 165 ? 11.679 15.770 -17.199 1.00 39.88 165 ALA A N 1
ATOM 1225 C CA . ALA A 1 165 ? 11.851 15.866 -18.636 1.00 39.88 165 ALA A CA 1
ATOM 1226 C C . ALA A 1 165 ? 11.184 17.161 -19.110 1.00 39.88 165 ALA A C 1
ATOM 1228 O O . ALA A 1 165 ? 9.961 17.296 -19.048 1.00 39.88 165 ALA A O 1
ATOM 1229 N N . ARG A 1 166 ? 11.997 18.150 -19.497 1.00 33.06 166 ARG A N 1
ATOM 1230 C CA . ARG A 1 166 ? 11.485 19.369 -20.114 1.00 33.06 166 ARG A CA 1
ATOM 1231 C C . ARG A 1 166 ? 10.823 18.905 -21.401 1.00 33.06 166 ARG A C 1
ATOM 1233 O O . ARG A 1 166 ? 11.497 18.337 -22.260 1.00 33.06 166 ARG A O 1
ATOM 1240 N N . GLY A 1 167 ? 9.506 19.086 -21.467 1.00 30.66 167 GLY A N 1
ATOM 1241 C CA . GLY A 1 167 ? 8.756 18.953 -22.702 1.00 30.66 167 GLY A CA 1
ATOM 1242 C C . GLY A 1 167 ? 9.493 19.706 -23.801 1.00 30.66 167 GLY A C 1
ATOM 1243 O O . GLY A 1 167 ? 10.025 20.796 -23.574 1.00 30.66 167 GLY A O 1
ATOM 1244 N N . VAL A 1 168 ? 9.603 19.057 -24.952 1.00 37.44 168 VAL A N 1
ATOM 1245 C CA . VAL A 1 168 ? 10.123 19.667 -26.167 1.00 37.44 168 VAL A CA 1
ATOM 1246 C C . VAL A 1 168 ? 9.123 20.745 -26.567 1.00 37.44 168 VAL A C 1
ATOM 1248 O O . VAL A 1 168 ? 8.107 20.426 -27.171 1.00 37.44 168 VAL A O 1
ATOM 1251 N N . ASP A 1 169 ? 9.404 21.991 -26.195 1.00 32.09 169 ASP A N 1
ATOM 1252 C CA . ASP A 1 169 ? 8.786 23.156 -26.817 1.00 32.09 169 ASP A CA 1
ATOM 1253 C C . ASP A 1 169 ? 9.755 23.758 -27.836 1.00 32.09 169 ASP A C 1
ATOM 1255 O O . ASP A 1 169 ? 10.970 23.853 -27.628 1.00 32.09 169 ASP A O 1
ATOM 1259 N N . GLU A 1 170 ? 9.171 24.094 -28.977 1.00 36.56 170 GLU A N 1
ATOM 1260 C CA . GLU A 1 170 ? 9.794 24.522 -30.216 1.00 36.56 170 GLU A CA 1
ATOM 1261 C C . GLU A 1 170 ? 10.628 25.809 -30.069 1.00 36.56 170 GLU A C 1
ATOM 1263 O O . GLU A 1 170 ? 10.144 26.862 -29.674 1.00 36.56 170 GLU A O 1
ATOM 1268 N N . GLN A 1 171 ? 11.892 25.696 -30.486 1.00 37.44 171 GLN A N 1
ATOM 1269 C CA . GLN A 1 171 ? 12.596 26.610 -31.390 1.00 37.44 171 GLN A CA 1
ATOM 1270 C C . GLN A 1 171 ? 12.635 28.115 -31.038 1.00 37.44 171 GLN A C 1
ATOM 1272 O O . GLN A 1 171 ? 11.774 28.889 -31.445 1.00 37.44 171 GLN A O 1
ATOM 1277 N N . ASP A 1 172 ? 13.768 28.560 -30.477 1.00 33.19 172 ASP A N 1
ATOM 1278 C CA . ASP A 1 172 ? 14.273 29.921 -30.702 1.00 33.19 172 ASP A CA 1
ATOM 1279 C C . ASP A 1 172 ? 15.684 29.883 -31.315 1.00 33.19 172 ASP A C 1
ATOM 1281 O O . ASP A 1 172 ? 16.560 29.105 -30.924 1.00 33.19 172 ASP A O 1
ATOM 1285 N N . ARG A 1 173 ? 15.866 30.690 -32.361 1.00 43.75 173 ARG A N 1
ATOM 1286 C CA . ARG A 1 173 ? 17.047 30.757 -33.227 1.00 43.75 173 ARG A CA 1
ATOM 1287 C C . ARG A 1 173 ? 18.170 31.521 -32.522 1.00 43.75 173 ARG A C 1
ATOM 1289 O O . ARG A 1 173 ? 18.351 32.713 -32.751 1.00 43.75 173 ARG A O 1
ATOM 1296 N N . GLY A 1 174 ? 18.985 30.821 -31.741 1.00 32.19 174 GLY A N 1
ATOM 1297 C CA . GLY A 1 174 ? 20.265 31.323 -31.237 1.00 32.19 174 GLY A CA 1
ATOM 1298 C C . GLY A 1 174 ? 21.410 30.430 -31.702 1.00 32.19 174 GLY A C 1
ATOM 1299 O O . GLY A 1 174 ? 21.342 29.219 -31.540 1.00 32.19 174 GLY A O 1
ATOM 1300 N N . SER A 1 175 ? 22.439 31.015 -32.317 1.00 41.53 175 SER A N 1
ATOM 1301 C CA . SER A 1 175 ? 23.641 30.327 -32.811 1.00 41.53 175 SER A CA 1
ATOM 1302 C C . SER A 1 175 ? 24.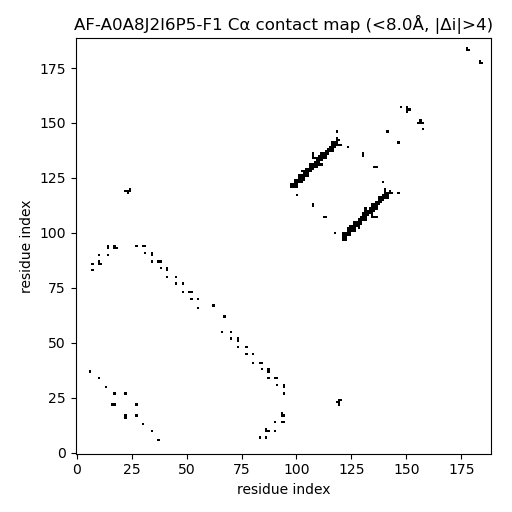245 29.393 -31.755 1.00 41.53 175 SER A C 1
ATOM 1304 O O . SER A 1 175 ? 24.884 29.857 -30.815 1.00 41.53 175 SER A O 1
ATOM 1306 N N . ILE A 1 176 ? 24.077 28.082 -31.933 1.00 44.31 176 ILE A N 1
ATOM 1307 C CA . ILE A 1 176 ? 24.696 27.065 -31.082 1.00 44.31 176 ILE A CA 1
ATOM 1308 C C . ILE A 1 176 ? 26.125 26.853 -31.590 1.00 44.31 176 ILE A C 1
ATOM 1310 O O . ILE A 1 176 ? 26.341 26.233 -32.631 1.00 44.31 176 ILE A O 1
ATOM 1314 N N . THR A 1 177 ? 27.107 27.415 -30.892 1.00 41.12 177 THR A N 1
ATOM 1315 C CA . THR A 1 177 ? 28.523 27.086 -31.089 1.00 41.12 177 THR A CA 1
ATOM 1316 C C . THR A 1 177 ? 28.794 25.713 -30.482 1.00 41.12 177 THR A C 1
ATOM 1318 O O . THR A 1 177 ? 28.627 25.525 -29.279 1.00 41.12 177 THR A O 1
ATOM 1321 N N . PHE A 1 178 ? 29.178 24.749 -31.316 1.00 45.19 178 PHE A N 1
ATOM 1322 C CA . PHE A 1 178 ? 29.650 23.439 -30.872 1.00 45.19 178 PHE A CA 1
ATOM 1323 C C . PHE A 1 178 ? 31.128 23.548 -30.494 1.00 45.19 178 PHE A C 1
ATOM 1325 O O . PHE A 1 178 ? 31.968 23.704 -31.379 1.00 45.19 178 PHE A O 1
ATOM 1332 N N . GLU A 1 179 ? 31.441 23.439 -29.205 1.00 44.12 179 GLU A N 1
ATOM 1333 C CA . GLU A 1 179 ? 32.803 23.176 -28.734 1.00 44.12 179 GLU A CA 1
ATOM 1334 C C . GLU A 1 179 ? 32.830 21.902 -27.873 1.00 44.12 179 GLU A C 1
ATOM 1336 O O . GLU A 1 179 ? 31.968 21.682 -27.024 1.00 44.12 179 GLU A O 1
ATOM 1341 N N . ASP A 1 180 ? 33.839 21.076 -28.168 1.00 48.56 180 ASP A N 1
ATOM 1342 C CA . ASP A 1 180 ? 34.387 19.945 -27.409 1.00 48.56 180 ASP A CA 1
ATOM 1343 C C . ASP A 1 180 ? 33.608 18.629 -27.255 1.00 48.56 180 ASP A C 1
ATOM 1345 O O . ASP A 1 180 ? 33.298 18.183 -26.154 1.00 48.56 180 ASP A O 1
ATOM 1349 N N . GLN A 1 181 ? 33.483 17.907 -28.382 1.00 50.91 181 GLN A N 1
ATOM 1350 C CA . GLN A 1 181 ? 33.912 16.485 -28.482 1.00 50.91 181 GLN A CA 1
ATOM 1351 C C . GLN A 1 181 ? 33.870 15.915 -29.913 1.00 50.91 181 GLN A C 1
ATOM 1353 O O . GLN A 1 181 ? 34.438 14.860 -30.182 1.00 50.91 181 GLN A O 1
ATOM 1358 N N . TYR A 1 182 ? 33.261 16.636 -30.852 1.00 55.97 182 TYR A N 1
ATOM 1359 C CA . TYR A 1 182 ? 33.264 16.333 -32.281 1.00 55.97 182 TYR A CA 1
ATOM 1360 C C . TYR A 1 182 ? 33.648 17.639 -32.987 1.00 55.97 182 TYR A C 1
ATOM 1362 O O . TYR A 1 182 ? 32.987 18.644 -32.752 1.00 55.97 182 TYR A O 1
ATOM 1370 N N . GLY A 1 183 ? 34.761 17.669 -33.732 1.00 54.94 183 GLY A N 1
ATOM 1371 C CA . GLY A 1 183 ? 35.398 18.902 -34.235 1.00 54.94 183 GLY A CA 1
ATOM 1372 C C . GLY A 1 183 ? 34.490 19.865 -35.024 1.00 54.94 183 GLY A C 1
ATOM 1373 O O . GLY A 1 183 ? 33.346 19.550 -35.339 1.00 54.94 183 GLY A O 1
ATOM 1374 N N . SER A 1 184 ? 35.007 21.053 -35.367 1.00 51.75 184 SER A N 1
ATOM 1375 C CA . SER A 1 184 ? 34.216 22.144 -35.962 1.00 51.75 184 SER A CA 1
ATOM 1376 C C . SER A 1 184 ? 33.515 21.736 -37.271 1.00 51.75 184 SER A C 1
ATOM 1378 O O . SER A 1 184 ? 34.114 21.607 -38.343 1.00 51.75 184 SER A O 1
ATOM 1380 N N . GLY A 1 185 ? 32.201 21.516 -37.183 1.00 59.06 185 GLY A N 1
ATOM 1381 C CA . GLY A 1 185 ? 31.358 21.192 -38.329 1.00 59.06 185 GLY A CA 1
ATOM 1382 C C . GLY A 1 185 ? 31.272 22.360 -39.315 1.00 59.06 185 GLY A C 1
ATOM 1383 O O . GLY A 1 185 ? 31.136 23.516 -38.919 1.00 59.06 185 GLY A O 1
ATOM 1384 N N . HIS A 1 186 ? 31.340 22.058 -40.612 1.00 51.59 186 HIS A N 1
ATOM 1385 C CA . HIS A 1 186 ? 31.165 23.044 -41.678 1.00 51.59 186 HIS A CA 1
ATOM 1386 C C . HIS A 1 186 ? 29.706 23.107 -42.131 1.00 51.59 186 HIS A C 1
ATOM 1388 O O . HIS A 1 186 ? 29.024 22.088 -42.245 1.00 51.59 186 HIS A O 1
ATOM 1394 N N . LYS A 1 187 ? 29.234 24.321 -42.424 1.00 53.69 187 LYS A N 1
ATOM 1395 C CA . LYS A 1 187 ? 27.883 24.561 -42.932 1.00 53.69 187 LYS A CA 1
ATOM 1396 C C . LYS A 1 187 ? 27.815 24.133 -44.400 1.00 53.69 187 LYS A C 1
ATOM 1398 O O . LYS A 1 187 ? 28.535 24.686 -45.228 1.00 53.69 187 LYS A O 1
ATOM 1403 N N . LEU A 1 188 ? 26.972 23.151 -44.708 1.00 48.22 188 LEU A N 1
ATOM 1404 C CA . LEU A 1 188 ? 26.660 22.804 -46.093 1.00 48.22 188 LEU A CA 1
ATOM 1405 C C . LEU A 1 188 ? 25.790 23.918 -46.686 1.00 48.22 188 LEU A C 1
ATOM 1407 O O . LEU A 1 188 ? 24.826 24.355 -46.050 1.00 48.22 188 LEU A O 1
ATOM 1411 N N . VAL A 1 189 ? 26.217 24.415 -47.846 1.00 59.66 189 VAL A N 1
ATOM 1412 C CA . VAL A 1 189 ? 25.559 25.471 -48.629 1.00 59.66 189 VAL A CA 1
ATOM 1413 C C . VAL A 1 189 ? 24.436 24.867 -49.456 1.00 59.66 189 VAL A C 1
ATOM 1415 O O . VAL A 1 189 ? 24.669 23.775 -50.021 1.00 59.66 189 VAL A O 1
#

Solvent-accessible surface area (backbone atoms only — not comparable to full-atom values): 11619 Å² total; per-residue (Å²): 120,76,72,57,58,56,52,54,50,50,51,55,53,50,43,50,44,68,73,76,45,96,65,52,62,65,58,53,50,53,49,54,51,53,45,53,52,51,51,50,55,44,50,57,50,45,53,55,48,50,55,52,50,53,55,58,59,74,55,57,90,63,89,46,75,66,59,58,55,49,50,51,53,52,49,56,48,48,53,50,47,53,52,48,48,54,51,47,51,53,43,48,56,58,72,66,51,83,49,67,51,71,46,65,73,46,73,44,52,66,63,30,82,47,79,51,71,39,67,52,92,53,46,79,44,78,42,70,70,48,69,28,67,80,34,48,77,49,75,54,72,47,51,67,67,57,48,52,53,52,31,52,77,70,74,44,72,79,87,68,76,80,78,71,78,75,74,90,72,86,84,79,98,66,92,80,80,80,78,87,89,67,77,82,79,79,84,86,129

InterPro domains:
  IPR031348 Azaphilone pigments biosynthesis cluster protein L, N-terminal [PF17111] (1-89)

Organism: NCBI:txid119953

Foldseek 3Di:
DVVLVVLLVVLVVLLVCLVPHDDAPVSLVVSLVSLVVLLVVLVVVLVVLVVVLVVLVVVPPDDDPVSVVVNVVSVVVNVSSVVSNVSSVVSVVSSPDADEAEAEQAEAEALAEEEAEDQHPGHYHYYNYYYYHNYDYHYYYDHPVVVCVVCVVVVHDPVDDDPPPDPDDDDDDDDDDDDDDDDDDDDDD

Sequence (189 aa):
MIARYKATIGIAIGDINLRTAAVSASAVQEFKKMLKNTDTDLKDHLENLGGKLEALSIQESSANNENIASRRRIQEEIDSAKGCLTVCAQAFEHADKVRTNVFEDVSAAQDAHQVVVSTLSDLISAKRVTAGVGATQWLGQMTDAALQELAKSRGVDLSSGSSIARGVDEQDRGSITFEDQYGSGHKLV

Secondary structure (DSSP, 8-state):
-HHHHHHHHHHHHHHHHHHHS---HHHHHHHHHHHHHHHHHHHHHHHHHHHHHHHHHHTTTS--HHHHHHHHHHHHHHHHHHHHHHHHHHHHHHHHSPPEEEEEEEEE-TT-EEEEEE-S-SEEEEEEEEE-TT-EEEEEE--HHHHHHHHHHTT--TTS-------------------SSS--PPPP-

Radius of gyration: 29.39 Å; Cα contacts (8 Å, |Δi|>4): 154; chains: 1; bounding box: 65×38×92 Å

Nearest PDB structures (foldseek):
  7nyw-assembly1_B  TM=7.298E-01  e=8.312E-02  Photorhabdus thracensis
  2ysu-assembly1_B  TM=5.916E-01  e=2.997E+00  Escherichia coli
  2b5u-assembly2_C  TM=5.667E-01  e=5.179E+00  Escherichia coli
  5l3c-assembly1_A  TM=4.661E-01  e=7.018E+00  Homo sapiens

pLDDT: mean 75.95, std 17.52, range [30.66, 96.25]